Protein AF-A0A3D9CXH7-F1 (afdb_monomer_lite)

Radius of gyration: 22.37 Å; chains: 1; bounding box: 40×52×64 Å

Secondary structure (DSSP, 8-state):
-----EEE--BTTBTT--TTEEEEEE-SSS-EEEEEEEEE-TT-SSEEEEEEEEEEEETTEEEEEEESS--TTSS---TTS--B-EE-TTS-EEEBGGGTEEEEEE-TTS-EEEEEEESSS-EEEEEEEE-TTS-EEEEEEEEEEE-SS-EEEEEEEEEEETTEEEEEEEEEEE-------------SS--S------------------S-TTEEEEEETTEEEETTTTEEEEEEE-TTS-EEEEEEE-TTS-EEEEEE---

Organism: NCBI:txid395936

Foldseek 3Di:
DDDDQKDFDQDPVHRPQSAFIWGFDDDPPDETQWIWTWHDPDPDSHTATQFTWGFDDDPRATQFIDGPSPHCVHQPFLVVDDRGWDADPVGQTQAGVRQQFHGFDADPVRHGAKTWGDNNNWTKMWGWDADPVRHTAKIKIWTWDDDPFKIKIKIWMWGADQQWIFIDIDIDMDGDDDDPDDDDDPDPPDDDDDDDDDDDDDDDDPPPPVDPPGTAWGADPAGIAGSVQRWDWGFDADPVRDGAWIWTAHPVRDIDTPDGDPD

pLDDT: mean 81.73, std 19.29, range [25.73, 98.56]

Structure (mmCIF, N/CA/C/O backbone):
data_AF-A0A3D9CXH7-F1
#
_entry.id   AF-A0A3D9CXH7-F1
#
loop_
_atom_site.group_PDB
_atom_site.id
_atom_site.type_symbol
_atom_site.label_atom_id
_atom_site.label_alt_id
_atom_site.label_comp_id
_atom_site.label_asym_id
_atom_site.label_entity_id
_atom_site.label_seq_id
_atom_site.pdbx_PDB_ins_code
_atom_site.Cartn_x
_atom_site.Cartn_y
_atom_site.Cartn_z
_atom_site.occupancy
_atom_site.B_iso_or_equiv
_atom_site.auth_seq_id
_atom_site.auth_comp_id
_atom_site.auth_asym_id
_atom_site.auth_atom_id
_atom_site.pdbx_PDB_model_num
ATOM 1 N N . LEU A 1 1 ? -6.447 -3.646 -26.826 1.00 61.28 1 LEU A N 1
ATOM 2 C CA . LEU A 1 1 ? -6.895 -3.574 -25.419 1.00 61.28 1 LEU A CA 1
ATOM 3 C C . LEU A 1 1 ? -6.578 -2.179 -24.906 1.00 61.28 1 LEU A C 1
ATOM 5 O O . LEU A 1 1 ? -5.472 -1.722 -25.161 1.00 61.28 1 LEU A O 1
ATOM 9 N N . ASN A 1 2 ? -7.514 -1.513 -24.232 1.00 77.88 2 ASN A N 1
ATOM 10 C CA . ASN A 1 2 ? -7.272 -0.188 -23.655 1.00 77.88 2 ASN A CA 1
ATOM 11 C C . ASN A 1 2 ? -6.454 -0.357 -22.369 1.00 77.88 2 ASN A C 1
ATOM 13 O O . ASN A 1 2 ? -7.019 -0.686 -21.331 1.00 77.88 2 ASN A O 1
ATOM 17 N N . ARG A 1 3 ? -5.129 -0.210 -22.455 1.00 83.00 3 ARG A N 1
ATOM 18 C CA . ARG A 1 3 ? -4.222 -0.216 -21.299 1.00 83.00 3 ARG A CA 1
ATOM 19 C C . ARG A 1 3 ? -3.296 0.988 -21.384 1.00 83.00 3 ARG A C 1
ATOM 21 O O . ARG A 1 3 ? -2.848 1.332 -22.477 1.00 83.00 3 ARG A O 1
ATOM 28 N N . LEU A 1 4 ? -3.020 1.610 -20.241 1.00 86.50 4 LEU A N 1
ATOM 29 C CA . LEU A 1 4 ? -2.039 2.684 -20.143 1.00 86.50 4 LEU A CA 1
ATOM 30 C C . LEU A 1 4 ? -0.643 2.089 -20.332 1.00 86.50 4 LEU A C 1
ATOM 32 O O . LEU A 1 4 ? -0.218 1.270 -19.524 1.00 86.50 4 LEU A O 1
ATOM 36 N N . THR A 1 5 ? 0.054 2.473 -21.398 1.00 91.31 5 THR A N 1
ATOM 37 C CA . THR A 1 5 ? 1.432 2.022 -21.660 1.00 91.31 5 THR A CA 1
ATOM 38 C C . THR A 1 5 ? 2.471 3.032 -21.201 1.00 91.31 5 THR A C 1
ATOM 40 O O . THR A 1 5 ? 3.612 2.656 -20.967 1.00 91.31 5 THR A O 1
ATOM 43 N N . ALA A 1 6 ? 2.101 4.309 -21.097 1.00 93.62 6 ALA A N 1
ATOM 44 C CA . ALA A 1 6 ? 2.971 5.346 -20.569 1.00 93.62 6 ALA A CA 1
ATOM 45 C C . ALA A 1 6 ? 2.190 6.602 -20.167 1.00 93.62 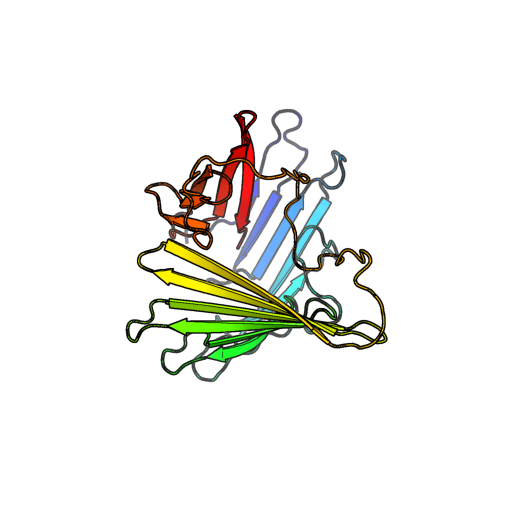6 ALA A C 1
ATOM 47 O O . ALA A 1 6 ? 1.182 6.940 -20.795 1.00 93.62 6 ALA A O 1
ATOM 48 N N . GLY A 1 7 ? 2.714 7.313 -19.173 1.00 91.12 7 GLY A N 1
ATOM 49 C CA . GLY A 1 7 ? 2.353 8.674 -18.802 1.00 91.12 7 GLY A CA 1
ATOM 50 C C . GLY A 1 7 ? 3.595 9.561 -18.866 1.00 91.12 7 GLY A C 1
ATOM 51 O O . GLY A 1 7 ? 4.633 9.231 -18.298 1.00 91.12 7 GLY A O 1
ATOM 52 N N . TYR A 1 8 ? 3.509 10.688 -19.573 1.00 91.12 8 TYR A N 1
ATOM 53 C CA . TYR A 1 8 ? 4.614 11.641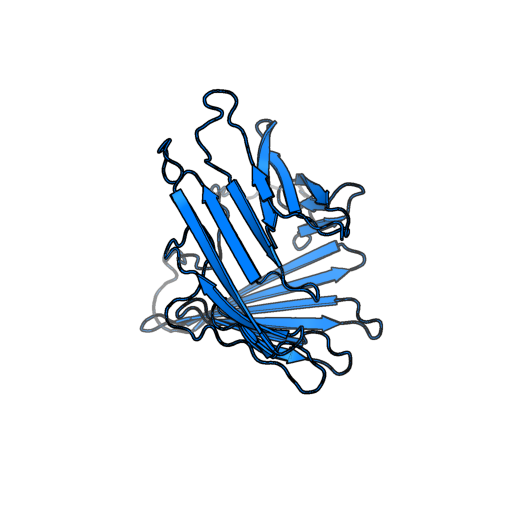 -19.672 1.00 91.12 8 TYR A CA 1
ATOM 54 C C . TYR A 1 8 ? 4.168 12.996 -19.150 1.00 91.12 8 TYR A C 1
ATOM 56 O O . TYR A 1 8 ? 3.354 13.675 -19.781 1.00 91.12 8 TYR A O 1
ATOM 64 N N . TYR A 1 9 ? 4.729 13.415 -18.022 1.00 88.75 9 TYR A N 1
ATOM 65 C CA . TYR A 1 9 ? 4.605 14.796 -17.590 1.00 88.75 9 TYR A CA 1
ATOM 66 C C . TYR A 1 9 ? 5.560 15.690 -18.389 1.00 88.75 9 TYR A C 1
ATOM 68 O O . TYR A 1 9 ? 6.768 15.451 -18.434 1.00 88.75 9 TYR A O 1
ATOM 76 N N . GLN A 1 10 ? 5.019 16.742 -19.004 1.00 88.38 10 GLN A N 1
ATOM 77 C CA . GLN A 1 10 ? 5.807 17.781 -19.660 1.00 88.38 10 GLN A CA 1
ATOM 78 C C . GLN A 1 10 ? 5.870 19.008 -18.758 1.00 88.38 10 GLN A C 1
ATOM 80 O O . GLN A 1 10 ? 4.886 19.732 -18.613 1.00 88.38 10 GLN A O 1
ATOM 85 N N . ASN A 1 11 ? 7.039 19.252 -18.168 1.00 85.31 11 ASN A N 1
ATOM 86 C CA . ASN A 1 11 ? 7.269 20.453 -17.380 1.00 85.31 11 ASN A CA 1
ATOM 87 C C . ASN A 1 11 ? 7.134 21.697 -18.289 1.00 85.31 11 ASN A C 1
ATOM 89 O O . ASN A 1 11 ? 7.860 21.792 -19.282 1.00 85.31 11 ASN A O 1
ATOM 93 N N . PRO A 1 12 ? 6.259 22.671 -17.970 1.00 89.19 12 PRO A N 1
ATOM 94 C CA . PRO A 1 12 ? 6.047 23.854 -18.810 1.00 89.19 12 PRO A CA 1
ATOM 95 C C . PRO A 1 12 ? 7.304 24.703 -19.042 1.00 89.19 12 PRO A C 1
ATOM 97 O O . PRO A 1 12 ? 7.421 25.360 -20.074 1.00 89.19 12 PRO A O 1
ATOM 100 N N . ASN A 1 13 ? 8.251 24.682 -18.100 1.00 89.12 13 ASN A N 1
ATOM 101 C CA . ASN A 1 13 ? 9.503 25.434 -18.188 1.00 89.12 13 ASN A CA 1
ATOM 102 C C . ASN A 1 13 ? 10.598 24.663 -18.940 1.00 89.12 13 ASN A C 1
ATOM 104 O O . ASN A 1 13 ? 11.502 25.272 -19.508 1.00 89.12 13 ASN A O 1
ATOM 108 N N . ASN A 1 14 ? 10.531 23.328 -18.943 1.00 88.19 14 ASN A N 1
ATOM 109 C CA . ASN A 1 14 ? 11.436 22.464 -19.698 1.00 88.19 14 ASN A CA 1
ATOM 110 C C . ASN A 1 14 ? 10.729 21.159 -20.115 1.00 88.19 14 ASN A C 1
ATOM 112 O O . ASN A 1 14 ? 10.852 20.146 -19.424 1.00 88.19 14 ASN A O 1
ATOM 116 N N . PRO A 1 15 ? 10.047 21.134 -21.273 1.00 88.38 15 PRO A N 1
ATOM 117 C CA . PRO A 1 15 ? 9.288 19.963 -21.720 1.00 88.38 15 PRO A CA 1
ATOM 118 C C . PRO A 1 15 ? 10.124 18.690 -21.924 1.00 88.38 15 PRO A C 1
ATOM 120 O O . PRO A 1 15 ? 9.568 17.600 -22.039 1.00 88.38 15 PRO A O 1
ATOM 123 N N . TYR A 1 16 ? 11.454 18.813 -21.972 1.00 87.62 16 TYR A N 1
ATOM 124 C CA . TYR A 1 16 ? 12.389 17.705 -22.162 1.00 87.62 16 TYR A CA 1
ATOM 125 C C . TYR A 1 16 ? 12.989 17.173 -20.856 1.00 87.62 16 TYR A C 1
ATOM 127 O O . TYR A 1 16 ? 13.852 16.298 -20.920 1.00 87.62 16 TYR A O 1
ATOM 135 N N . SER A 1 17 ? 12.566 17.672 -19.686 1.00 88.81 17 SER A N 1
ATOM 136 C CA . SER A 1 17 ? 13.139 17.254 -18.399 1.00 88.81 17 SER A CA 1
ATOM 137 C C . SER A 1 17 ? 12.907 15.776 -18.098 1.00 88.81 17 SER A C 1
ATOM 139 O O . SER A 1 17 ? 13.747 15.163 -17.450 1.00 88.81 17 SER A O 1
ATOM 141 N N . LYS A 1 18 ? 11.806 15.198 -18.608 1.00 89.44 18 LYS A N 1
ATOM 142 C CA . LYS A 1 18 ? 11.390 13.800 -18.385 1.00 89.44 18 LYS A CA 1
ATOM 143 C C . LYS A 1 18 ? 11.269 13.440 -16.905 1.00 89.44 18 LYS A C 1
ATOM 145 O O . LYS A 1 18 ? 11.355 12.268 -16.574 1.00 89.44 18 LYS A O 1
ATOM 150 N N . GLU A 1 19 ? 11.080 14.430 -16.036 1.00 88.31 19 GLU A N 1
ATOM 151 C CA . GLU A 1 19 ? 11.115 14.262 -14.583 1.00 88.31 19 GLU A CA 1
ATOM 152 C C . GLU A 1 19 ? 10.121 13.222 -14.091 1.00 88.31 19 GLU A C 1
ATOM 154 O O . GLU A 1 19 ? 10.567 12.287 -13.450 1.00 88.31 19 GLU A O 1
ATOM 159 N N . ASN A 1 20 ? 8.850 13.285 -14.494 1.00 89.62 20 ASN A N 1
ATOM 160 C CA . ASN A 1 20 ? 7.828 12.311 -14.097 1.00 89.62 20 ASN A CA 1
ATOM 161 C C . ASN A 1 20 ? 7.379 11.498 -15.318 1.00 89.62 20 ASN A C 1
ATOM 163 O O . ASN A 1 20 ? 6.314 11.730 -15.897 1.00 89.62 20 ASN A O 1
ATOM 167 N N . THR A 1 21 ? 8.259 10.606 -15.768 1.00 92.12 21 THR A N 1
ATOM 168 C CA . THR A 1 21 ? 7.957 9.609 -16.795 1.00 92.12 21 THR A CA 1
ATOM 169 C C . THR A 1 21 ? 7.486 8.337 -16.117 1.00 92.12 21 THR A C 1
ATOM 171 O O . THR A 1 21 ? 8.157 7.845 -15.217 1.00 92.12 21 THR A O 1
ATOM 174 N N . GLU A 1 22 ? 6.392 7.773 -16.606 1.00 94.44 22 GLU A N 1
ATOM 175 C CA . GLU A 1 22 ? 5.900 6.453 -16.241 1.00 94.44 22 GLU A CA 1
ATOM 176 C C . GLU A 1 22 ? 5.747 5.616 -17.513 1.00 94.44 22 GLU A C 1
ATOM 178 O O . GLU A 1 22 ? 5.196 6.082 -18.512 1.00 94.44 22 GLU A O 1
ATOM 183 N N . SER A 1 23 ? 6.245 4.385 -17.504 1.00 95.38 23 SER A N 1
ATOM 184 C CA . SER A 1 23 ? 6.131 3.458 -18.629 1.00 95.38 23 SER A CA 1
ATOM 185 C C . SER A 1 23 ? 5.831 2.059 -18.119 1.00 95.38 23 SER A C 1
ATOM 187 O O . SER A 1 23 ? 6.504 1.573 -17.214 1.00 95.38 23 SER A O 1
ATOM 189 N N . LEU A 1 24 ? 4.846 1.406 -18.732 1.00 95.50 24 LEU A N 1
ATOM 190 C CA . LEU A 1 24 ? 4.353 0.094 -18.337 1.00 95.50 24 LEU A CA 1
ATOM 191 C C . LEU A 1 24 ? 4.398 -0.877 -19.512 1.00 95.50 24 LEU A C 1
ATOM 193 O O . LEU A 1 24 ? 3.995 -0.551 -20.633 1.00 95.50 24 LEU A O 1
ATOM 197 N N . ALA A 1 25 ? 4.821 -2.104 -19.232 1.00 95.62 25 ALA A N 1
ATOM 198 C CA . ALA A 1 25 ? 4.703 -3.226 -20.152 1.00 95.62 25 ALA A CA 1
ATOM 199 C C . ALA A 1 25 ? 3.742 -4.268 -19.587 1.00 95.62 25 ALA A C 1
ATOM 201 O O . ALA A 1 25 ? 3.604 -4.397 -18.372 1.00 95.62 25 ALA A O 1
ATOM 202 N N . TYR A 1 26 ? 3.096 -5.023 -20.474 1.00 95.69 26 TYR A N 1
ATOM 203 C CA . TYR A 1 26 ? 2.155 -6.061 -20.081 1.00 95.69 26 TYR A CA 1
ATOM 204 C C . TYR A 1 26 ? 2.375 -7.348 -20.863 1.00 95.69 26 TYR A C 1
ATOM 206 O O . TYR A 1 26 ? 2.762 -7.317 -22.033 1.00 95.69 26 TYR A O 1
ATOM 214 N N . ASP A 1 27 ? 2.015 -8.468 -20.248 1.00 94.12 27 ASP A N 1
ATOM 215 C CA . ASP A 1 27 ? 1.849 -9.731 -20.953 1.00 94.12 27 ASP A CA 1
ATOM 216 C C . ASP A 1 27 ? 0.514 -9.791 -21.732 1.00 94.12 27 ASP A C 1
ATOM 218 O O . ASP A 1 27 ? -0.355 -8.907 -21.654 1.00 94.12 27 ASP A O 1
ATOM 222 N N . LEU A 1 28 ? 0.339 -10.880 -22.490 1.00 93.12 28 LEU A N 1
ATOM 223 C CA . LEU A 1 28 ? -0.870 -11.137 -23.280 1.00 93.12 28 LEU A CA 1
ATOM 224 C C . LEU A 1 28 ? -2.136 -11.298 -22.421 1.00 93.12 28 LEU A C 1
ATOM 226 O O . LEU A 1 28 ? -3.235 -11.055 -22.918 1.00 93.12 28 LEU A O 1
ATOM 230 N N . ASN A 1 29 ? -1.999 -11.680 -21.149 1.00 92.25 29 ASN A N 1
ATOM 231 C CA . ASN A 1 29 ? -3.127 -11.954 -20.262 1.00 92.25 29 ASN A CA 1
ATOM 232 C C . ASN A 1 29 ? -3.668 -10.695 -19.590 1.00 92.25 29 ASN A C 1
ATOM 234 O O . ASN A 1 29 ? -4.858 -10.624 -19.302 1.00 92.25 29 ASN A O 1
ATOM 238 N N . GLY A 1 30 ? -2.848 -9.679 -19.334 1.00 92.31 30 GLY A N 1
ATOM 239 C CA . GLY A 1 30 ? -3.281 -8.708 -18.321 1.00 92.31 30 GLY A CA 1
ATOM 240 C C . GLY A 1 30 ? -2.184 -8.026 -17.569 1.00 92.31 30 GLY A C 1
ATOM 241 O O . GLY A 1 30 ? -2.325 -6.864 -17.204 1.00 92.31 30 GLY A O 1
ATOM 242 N N . ASN A 1 31 ? -1.141 -8.785 -17.294 1.00 94.69 31 ASN A N 1
ATOM 243 C CA . ASN A 1 31 ? -0.337 -8.567 -16.117 1.00 94.69 31 ASN A CA 1
ATOM 244 C C . ASN A 1 31 ? 0.765 -7.572 -16.447 1.00 94.69 31 ASN A C 1
ATOM 246 O O . ASN A 1 31 ? 1.383 -7.684 -17.505 1.00 94.69 31 ASN A O 1
ATOM 250 N N . ILE A 1 32 ? 0.985 -6.598 -15.565 1.00 95.44 32 ILE A N 1
ATOM 251 C CA . ILE A 1 32 ? 2.080 -5.633 -15.700 1.00 95.44 32 ILE A CA 1
ATOM 252 C C . ILE A 1 32 ? 3.381 -6.406 -15.554 1.00 95.44 32 ILE A C 1
ATOM 254 O O . ILE A 1 32 ? 3.606 -6.980 -14.506 1.00 95.44 32 ILE A O 1
ATOM 258 N N . THR A 1 33 ? 4.240 -6.436 -16.564 1.00 96.25 33 THR A N 1
ATOM 259 C CA . THR A 1 33 ? 5.530 -7.141 -16.493 1.00 96.25 33 THR A CA 1
ATOM 260 C C . THR A 1 33 ? 6.664 -6.223 -16.059 1.00 96.25 33 THR A C 1
ATOM 262 O O . THR A 1 33 ? 7.634 -6.686 -15.467 1.00 96.25 33 THR A O 1
ATOM 265 N N . ASN A 1 34 ? 6.547 -4.927 -16.356 1.00 96.56 34 ASN A N 1
ATOM 266 C CA . ASN A 1 34 ? 7.538 -3.920 -16.006 1.00 96.56 34 ASN A CA 1
ATOM 267 C C . ASN A 1 34 ? 6.866 -2.572 -15.734 1.00 96.56 34 ASN A C 1
ATOM 269 O O . ASN A 1 34 ? 5.928 -2.204 -16.446 1.00 96.56 34 ASN A O 1
ATOM 273 N N . LEU A 1 35 ? 7.379 -1.854 -14.734 1.00 96.31 35 LEU A N 1
ATOM 274 C CA . LEU A 1 35 ? 7.050 -0.460 -14.453 1.00 96.31 35 LEU A CA 1
ATOM 275 C C . LEU A 1 35 ? 8.352 0.329 -14.325 1.00 96.31 35 LEU A C 1
ATOM 277 O O . LEU A 1 35 ? 9.173 0.051 -13.454 1.00 96.31 35 LEU A O 1
ATOM 281 N N . TYR A 1 36 ? 8.522 1.324 -15.183 1.00 96.50 36 TYR A N 1
ATOM 282 C CA . TYR A 1 36 ? 9.646 2.248 -15.141 1.00 96.50 36 TYR A CA 1
ATOM 283 C C . TYR A 1 36 ? 9.139 3.629 -14.748 1.00 96.50 36 TYR A C 1
ATOM 285 O O . TYR A 1 36 ? 8.270 4.177 -15.434 1.00 96.50 36 TYR A O 1
ATOM 293 N N . ARG A 1 37 ? 9.693 4.197 -13.673 1.00 95.50 37 ARG A N 1
ATOM 294 C CA . ARG A 1 37 ? 9.367 5.553 -13.226 1.00 95.50 37 ARG A CA 1
ATOM 295 C C . ARG A 1 37 ? 10.610 6.393 -13.029 1.00 95.50 37 ARG A C 1
ATOM 297 O O . ARG A 1 37 ? 11.641 5.936 -12.528 1.00 95.50 37 ARG A O 1
ATOM 304 N N . THR A 1 38 ? 10.485 7.660 -13.385 1.00 94.06 38 THR A N 1
ATOM 305 C CA . THR A 1 38 ? 11.456 8.687 -13.029 1.00 94.06 38 THR A CA 1
ATOM 306 C C . THR A 1 38 ? 10.821 9.714 -12.109 1.00 94.06 38 THR A C 1
ATOM 308 O O . THR A 1 38 ? 9.608 9.913 -12.131 1.00 94.06 38 THR A O 1
ATOM 311 N N . SER A 1 39 ? 11.658 10.380 -11.325 1.00 91.75 39 SER A N 1
ATOM 312 C CA . SER A 1 39 ? 11.290 11.583 -10.588 1.00 91.75 39 SER A CA 1
ATOM 313 C C . SER A 1 39 ? 12.489 12.523 -10.483 1.00 91.75 39 SER A C 1
ATOM 315 O O . SER A 1 39 ? 13.623 12.181 -10.837 1.00 91.75 39 SER A O 1
ATOM 317 N N . VAL A 1 40 ? 12.244 13.728 -9.990 1.00 88.88 40 VAL A N 1
ATOM 318 C CA . VAL A 1 40 ? 13.282 14.658 -9.554 1.00 88.88 40 VAL A CA 1
ATOM 319 C C . VAL A 1 40 ? 13.454 14.518 -8.047 1.00 88.88 40 VAL A C 1
ATOM 321 O O . VAL A 1 40 ? 12.505 14.665 -7.284 1.00 88.88 40 VAL A O 1
ATOM 324 N N . ILE A 1 41 ? 14.686 14.264 -7.610 1.00 82.38 41 ILE A N 1
ATOM 325 C CA . ILE A 1 41 ? 15.011 14.017 -6.202 1.00 82.38 41 ILE A CA 1
ATOM 326 C C . ILE A 1 41 ? 15.881 15.163 -5.676 1.00 82.38 41 ILE A C 1
ATOM 328 O O . ILE A 1 41 ? 16.826 15.594 -6.339 1.00 82.38 41 ILE A O 1
ATOM 332 N N . GLY A 1 42 ? 15.574 15.654 -4.471 1.00 69.94 42 GLY A N 1
ATOM 333 C CA . GLY A 1 42 ? 16.471 16.524 -3.700 1.00 69.94 42 GLY A CA 1
ATOM 334 C C . GLY A 1 42 ? 16.794 17.883 -4.334 1.00 69.94 42 GLY A C 1
ATOM 335 O O . GLY A 1 42 ? 17.950 18.296 -4.323 1.00 69.94 42 GLY A O 1
ATOM 336 N N . GLY A 1 43 ? 15.807 18.578 -4.911 1.00 67.62 43 GLY A N 1
ATOM 337 C CA . GLY A 1 43 ? 15.992 19.930 -5.470 1.00 67.62 43 GLY A CA 1
ATOM 338 C C . GLY A 1 43 ? 16.860 20.003 -6.736 1.00 67.62 43 GLY A C 1
ATOM 339 O O . GLY A 1 43 ? 17.188 21.096 -7.194 1.00 67.62 43 GLY A O 1
ATOM 340 N N . ASN A 1 44 ? 17.239 18.857 -7.308 1.00 69.56 44 ASN A N 1
ATOM 341 C CA . ASN A 1 44 ? 17.885 18.774 -8.616 1.00 69.56 44 ASN A CA 1
ATOM 342 C C . ASN A 1 44 ? 16.865 19.099 -9.734 1.00 69.56 44 ASN A C 1
ATOM 344 O O . ASN A 1 44 ? 15.673 19.211 -9.493 1.00 69.56 44 ASN A O 1
ATOM 348 N N . THR A 1 45 ? 17.322 19.262 -10.971 1.00 76.56 45 THR A N 1
ATOM 349 C CA . THR A 1 45 ? 16.481 19.367 -12.181 1.00 76.56 45 THR A CA 1
ATOM 350 C C . THR A 1 45 ? 16.641 18.159 -13.111 1.00 76.56 45 THR A C 1
ATOM 352 O O . THR A 1 45 ? 16.003 18.083 -14.158 1.00 76.56 45 THR A O 1
ATOM 355 N N . THR A 1 46 ? 17.499 17.204 -12.740 1.00 86.69 46 THR A N 1
ATOM 356 C CA . THR A 1 46 ? 17.787 15.997 -13.518 1.00 86.69 46 THR A CA 1
ATOM 357 C C . THR A 1 46 ? 16.803 14.888 -13.163 1.00 86.69 46 THR A C 1
ATOM 359 O O . THR A 1 46 ? 16.721 14.480 -12.003 1.00 86.69 46 THR A O 1
ATOM 362 N N . ALA A 1 47 ? 16.099 14.361 -14.167 1.00 91.44 47 ALA A N 1
ATOM 363 C CA . ALA A 1 47 ? 15.280 13.168 -14.000 1.00 91.44 47 ALA A CA 1
ATOM 364 C C . ALA A 1 47 ? 16.147 11.978 -13.578 1.00 91.44 47 ALA A C 1
ATOM 366 O O . ALA A 1 47 ? 17.135 11.640 -14.231 1.00 91.44 47 ALA A O 1
ATOM 367 N N . THR A 1 48 ? 15.755 11.344 -12.484 1.00 93.75 48 THR A N 1
ATOM 368 C CA . THR A 1 48 ? 16.400 10.163 -11.918 1.00 93.75 48 THR A CA 1
ATOM 369 C C . THR A 1 48 ? 15.434 8.999 -12.004 1.00 93.75 48 THR A C 1
ATOM 371 O O . THR A 1 48 ? 14.246 9.172 -11.748 1.00 93.75 48 THR A O 1
ATOM 374 N N . VAL A 1 49 ? 15.930 7.813 -12.352 1.00 95.12 49 VAL A N 1
ATOM 375 C CA . VAL A 1 49 ? 15.128 6.588 -12.267 1.00 95.12 49 VAL A CA 1
ATOM 376 C C . VAL A 1 49 ? 14.880 6.293 -10.794 1.00 95.12 49 VAL A C 1
ATOM 378 O O . VAL A 1 49 ? 15.831 6.137 -10.026 1.00 95.12 49 VAL A O 1
ATOM 381 N N . ILE A 1 50 ? 13.611 6.287 -10.406 1.00 94.50 50 ILE A N 1
ATOM 382 C CA . ILE A 1 50 ? 13.184 5.907 -9.057 1.00 94.50 50 ILE A CA 1
ATOM 383 C C . ILE A 1 50 ? 12.645 4.484 -9.020 1.00 94.50 50 ILE A C 1
ATOM 385 O O . ILE A 1 50 ? 12.665 3.877 -7.963 1.00 94.50 50 ILE A O 1
ATOM 389 N N . ASP A 1 51 ? 12.211 3.953 -10.164 1.00 96.19 51 ASP A N 1
ATOM 390 C CA . ASP A 1 51 ? 11.725 2.587 -10.276 1.00 96.19 51 ASP A CA 1
ATOM 391 C C . ASP A 1 51 ? 12.121 1.971 -11.607 1.00 96.19 51 ASP A C 1
ATOM 393 O O . ASP A 1 51 ? 11.957 2.575 -12.672 1.00 96.19 51 ASP A O 1
ATOM 397 N N . ASN A 1 52 ? 12.568 0.726 -11.539 1.00 96.38 52 ASN A N 1
ATOM 398 C CA . ASN A 1 52 ? 12.658 -0.188 -12.661 1.00 96.38 52 ASN A CA 1
ATOM 399 C C . ASN A 1 52 ? 12.167 -1.557 -12.179 1.00 96.38 52 ASN A C 1
ATOM 401 O O . ASN A 1 52 ? 12.952 -2.473 -11.925 1.00 96.38 52 ASN A O 1
ATOM 405 N N . LEU A 1 53 ? 10.852 -1.654 -11.991 1.00 95.94 53 LEU A N 1
ATOM 406 C CA . LEU A 1 53 ? 10.216 -2.807 -11.372 1.00 95.94 53 LEU A CA 1
ATOM 407 C C . LEU A 1 53 ? 10.068 -3.949 -12.365 1.00 95.94 53 LEU A C 1
ATOM 409 O O . LEU A 1 53 ? 9.545 -3.764 -13.466 1.00 95.94 53 LEU A O 1
ATOM 413 N N . GLN A 1 54 ? 10.462 -5.143 -11.944 1.00 96.62 54 GLN A N 1
ATOM 414 C CA . GLN A 1 54 ? 10.287 -6.393 -12.668 1.00 96.62 54 GLN A CA 1
ATOM 415 C C . GLN A 1 54 ? 9.269 -7.265 -11.939 1.00 96.62 54 GLN A C 1
ATOM 417 O O . GLN A 1 54 ? 9.464 -7.655 -10.785 1.00 96.62 54 GLN A O 1
ATOM 422 N N . TYR A 1 55 ? 8.184 -7.600 -12.633 1.00 96.88 55 TYR A N 1
ATOM 423 C CA . TYR A 1 55 ? 7.105 -8.415 -12.090 1.00 96.88 55 TYR A CA 1
ATOM 424 C C . TYR A 1 55 ? 7.207 -9.837 -12.638 1.00 96.88 55 TYR A C 1
ATOM 426 O O . TYR A 1 55 ? 7.185 -10.065 -13.848 1.00 96.88 55 TYR A O 1
ATOM 434 N N . THR A 1 56 ? 7.283 -10.819 -11.742 1.00 97.56 56 THR A N 1
ATOM 435 C CA . THR A 1 56 ? 7.307 -12.241 -12.108 1.00 97.56 56 THR A CA 1
ATOM 436 C C . THR A 1 56 ? 5.996 -12.902 -11.716 1.00 97.56 56 THR A C 1
ATOM 438 O O . THR A 1 56 ? 5.611 -12.849 -10.548 1.00 97.56 56 THR A O 1
ATOM 441 N N . TYR A 1 57 ? 5.344 -13.578 -12.664 1.00 97.19 57 TYR A N 1
ATOM 442 C CA . TYR A 1 57 ? 4.056 -14.233 -12.441 1.00 97.19 57 TYR A CA 1
ATOM 443 C C . TYR A 1 57 ? 4.112 -15.749 -12.602 1.00 97.19 57 TYR A C 1
ATOM 445 O O . TYR A 1 57 ? 4.842 -16.287 -13.434 1.00 97.19 57 TYR A O 1
ATOM 453 N N . GLN A 1 58 ? 3.222 -16.423 -11.876 1.00 96.38 58 GLN A N 1
ATOM 454 C CA . GLN A 1 58 ? 2.749 -17.764 -12.194 1.00 96.38 58 GLN A CA 1
ATOM 455 C C . GLN A 1 58 ? 1.261 -17.681 -12.567 1.00 96.38 58 GLN A C 1
ATOM 457 O O . GLN A 1 58 ? 0.399 -17.461 -11.714 1.00 96.38 58 GLN A O 1
ATOM 462 N N . GLY A 1 59 ? 0.942 -17.830 -13.856 1.00 95.25 59 GLY A N 1
ATOM 463 C CA . GLY A 1 59 ? -0.397 -17.500 -14.354 1.00 95.25 59 GLY A CA 1
ATOM 464 C C . GLY A 1 59 ? -0.685 -16.010 -14.147 1.00 95.25 59 GLY A C 1
ATOM 465 O O . GLY A 1 59 ? 0.087 -15.182 -14.611 1.00 95.25 59 GLY A O 1
ATOM 466 N N . ASN A 1 60 ? -1.751 -15.677 -13.411 1.00 95.50 60 ASN A N 1
ATOM 467 C CA . ASN A 1 60 ? -2.089 -14.294 -13.031 1.00 95.50 60 ASN A CA 1
ATOM 468 C C . ASN A 1 60 ? -1.726 -13.963 -11.569 1.00 95.50 60 ASN A C 1
ATOM 470 O O . ASN A 1 60 ? -2.221 -12.986 -11.014 1.00 95.50 60 ASN A O 1
ATOM 474 N N . ARG A 1 61 ? -0.903 -14.791 -10.909 1.00 96.25 61 ARG A N 1
ATOM 475 C CA . ARG A 1 61 ? -0.445 -14.556 -9.530 1.00 96.25 61 ARG A CA 1
ATOM 476 C C . ARG A 1 61 ? 0.951 -13.956 -9.549 1.00 96.25 61 ARG A C 1
ATOM 478 O O . ARG A 1 61 ? 1.865 -14.583 -10.081 1.00 96.25 61 ARG A O 1
ATOM 485 N N . LEU A 1 62 ? 1.111 -12.766 -8.975 1.00 97.06 62 LEU A N 1
ATOM 486 C CA . LEU A 1 62 ? 2.414 -12.121 -8.821 1.00 97.06 62 LEU A CA 1
ATOM 487 C C . LEU A 1 62 ? 3.220 -12.882 -7.766 1.00 97.06 62 LEU A C 1
ATOM 489 O O . LEU A 1 62 ? 2.822 -12.906 -6.607 1.00 97.06 62 LEU A O 1
ATOM 493 N N . THR A 1 63 ? 4.326 -13.508 -8.150 1.00 97.75 63 THR A N 1
ATOM 494 C CA . THR A 1 63 ? 5.164 -14.321 -7.253 1.00 97.75 63 THR A CA 1
ATOM 495 C C . THR A 1 63 ? 6.444 -13.617 -6.828 1.00 97.75 63 THR A C 1
ATOM 497 O O . THR A 1 63 ? 7.090 -14.057 -5.880 1.00 97.75 63 THR A O 1
ATOM 500 N N . ARG A 1 64 ? 6.849 -12.557 -7.536 1.00 96.62 64 ARG A N 1
ATOM 501 C CA . ARG A 1 64 ? 8.031 -11.762 -7.194 1.00 96.62 64 ARG A CA 1
ATOM 502 C C . ARG A 1 64 ? 7.931 -10.359 -7.775 1.00 96.62 64 ARG A C 1
ATOM 504 O O . ARG A 1 64 ? 7.460 -10.212 -8.904 1.00 96.62 64 ARG A O 1
ATOM 511 N N . LEU A 1 65 ? 8.391 -9.372 -7.016 1.00 94.81 65 LEU A N 1
ATOM 512 C CA . LEU A 1 65 ? 8.518 -7.983 -7.443 1.00 94.81 65 LEU A CA 1
ATOM 513 C C . LEU A 1 65 ? 9.894 -7.473 -7.022 1.00 94.81 65 LEU A C 1
ATOM 515 O O . LEU A 1 65 ? 10.165 -7.360 -5.826 1.00 94.81 65 LEU A O 1
ATOM 519 N N . ASP A 1 66 ? 10.744 -7.198 -8.003 1.00 92.69 66 ASP A N 1
ATOM 520 C CA . ASP A 1 66 ? 12.105 -6.710 -7.790 1.00 92.69 66 ASP A CA 1
ATOM 521 C C . ASP A 1 66 ? 12.230 -5.297 -8.365 1.00 92.69 66 ASP A C 1
ATOM 523 O O . ASP A 1 66 ? 11.705 -5.038 -9.445 1.00 92.69 66 ASP A O 1
ATOM 527 N N . ASP A 1 67 ? 12.933 -4.399 -7.675 1.00 93.69 67 ASP A N 1
ATOM 528 C CA . ASP A 1 67 ? 13.307 -3.094 -8.225 1.00 93.69 67 ASP A CA 1
ATOM 529 C C . ASP A 1 67 ? 14.788 -3.087 -8.609 1.00 93.69 67 ASP A C 1
ATOM 531 O O . ASP A 1 67 ? 15.671 -3.215 -7.761 1.00 93.69 67 ASP A O 1
ATOM 535 N N . GLU A 1 68 ? 15.064 -2.920 -9.899 1.00 93.75 68 GLU A N 1
ATOM 536 C CA . GLU A 1 68 ? 16.426 -2.840 -10.426 1.00 93.75 68 GLU A CA 1
ATOM 537 C C . GLU A 1 68 ? 17.007 -1.420 -10.363 1.00 93.75 68 GLU A C 1
ATOM 539 O O . GLU A 1 68 ? 18.180 -1.227 -10.687 1.00 93.75 68 GLU A O 1
ATOM 544 N N . SER A 1 69 ? 16.218 -0.414 -9.966 1.00 92.56 69 SER A N 1
ATOM 545 C CA . SER A 1 69 ? 16.709 0.961 -9.836 1.00 92.56 69 SER A CA 1
ATOM 546 C C . SER A 1 69 ? 17.632 1.139 -8.627 1.00 92.56 69 SER A C 1
ATOM 548 O O . SER A 1 69 ? 18.549 1.962 -8.660 1.00 92.56 69 SER A O 1
ATOM 550 N N . GLY A 1 70 ? 17.390 0.369 -7.558 1.00 85.69 70 GLY A N 1
ATOM 551 C CA . GLY A 1 70 ? 18.075 0.513 -6.273 1.00 85.69 70 GLY A CA 1
ATOM 552 C C . GLY A 1 70 ? 17.800 1.851 -5.580 1.00 85.69 70 GLY A C 1
ATOM 553 O O . GLY A 1 70 ? 18.571 2.252 -4.705 1.00 85.69 70 GLY A O 1
ATOM 554 N N . ASN A 1 71 ? 16.744 2.564 -5.980 1.00 88.56 71 ASN A N 1
ATOM 555 C CA . ASN A 1 71 ? 16.429 3.894 -5.492 1.00 88.56 71 ASN A CA 1
ATOM 556 C C . ASN A 1 71 ? 15.260 3.851 -4.494 1.00 88.56 71 ASN A C 1
ATOM 558 O O . ASN A 1 71 ? 14.115 3.651 -4.888 1.00 88.56 71 ASN A O 1
ATOM 562 N N . PRO A 1 72 ? 15.498 4.134 -3.203 1.00 86.06 72 PRO A N 1
ATOM 563 C CA . PRO A 1 72 ? 14.451 4.056 -2.186 1.00 86.06 72 PRO A CA 1
ATOM 564 C C . PRO A 1 72 ? 13.389 5.161 -2.307 1.00 86.06 72 PRO A C 1
ATOM 566 O O . PRO A 1 72 ? 12.431 5.146 -1.548 1.00 86.06 72 PRO A O 1
ATOM 569 N N . SER A 1 73 ? 13.554 6.132 -3.216 1.00 87.12 73 SER A N 1
ATOM 570 C CA . SER A 1 73 ? 12.533 7.160 -3.477 1.00 87.12 73 SER A CA 1
ATOM 571 C C . SER A 1 73 ? 11.377 6.655 -4.352 1.00 87.12 73 SER A C 1
ATOM 573 O O . SER A 1 73 ? 10.404 7.386 -4.523 1.00 87.12 73 SER A O 1
ATOM 575 N N . GLY A 1 74 ? 11.499 5.461 -4.944 1.00 89.12 74 GLY A N 1
ATOM 576 C CA . GLY A 1 74 ? 10.419 4.775 -5.653 1.00 89.12 74 GLY A CA 1
ATOM 577 C C . GLY A 1 74 ? 9.849 3.634 -4.817 1.00 89.12 74 GLY A C 1
ATOM 578 O O . GLY A 1 74 ? 9.221 3.852 -3.781 1.00 89.12 74 GLY A O 1
ATOM 579 N N . TYR A 1 75 ? 10.032 2.401 -5.274 1.00 88.88 75 TYR A N 1
ATOM 580 C CA . TYR A 1 75 ? 9.531 1.209 -4.611 1.00 88.88 75 TYR A CA 1
ATOM 581 C C . TYR A 1 75 ? 10.305 0.928 -3.325 1.00 88.88 75 TYR A C 1
ATOM 583 O O . TYR A 1 75 ? 11.408 0.384 -3.305 1.00 88.88 75 TYR A O 1
ATOM 591 N N . GLU A 1 76 ? 9.668 1.271 -2.212 1.00 86.94 76 GLU A N 1
ATOM 592 C CA . GLU A 1 76 ? 10.193 1.032 -0.873 1.00 86.94 76 GLU A CA 1
ATOM 593 C C . GLU A 1 76 ? 10.114 -0.460 -0.518 1.00 86.94 76 GLU A C 1
ATOM 595 O O . GLU A 1 76 ? 9.092 -0.937 -0.005 1.00 86.94 76 GLU A O 1
ATOM 600 N N . ALA A 1 77 ? 11.183 -1.198 -0.821 1.00 85.94 77 ALA A N 1
ATOM 601 C CA . ALA A 1 77 ? 11.367 -2.576 -0.388 1.00 85.94 77 ALA A CA 1
ATOM 602 C C . ALA A 1 77 ? 12.249 -2.659 0.867 1.00 85.94 77 ALA A C 1
ATOM 604 O O . ALA A 1 77 ? 13.269 -1.973 0.970 1.00 85.94 77 ALA A O 1
ATOM 605 N N . VAL A 1 78 ? 11.926 -3.564 1.791 1.00 84.25 78 VAL A N 1
ATOM 606 C CA . VAL A 1 78 ? 12.825 -3.926 2.891 1.00 84.25 78 VAL A CA 1
ATOM 607 C C . VAL A 1 78 ? 13.903 -4.855 2.334 1.00 84.25 78 VAL A C 1
ATOM 609 O O . VAL A 1 78 ? 13.683 -6.049 2.142 1.00 84.25 78 VAL A O 1
ATOM 612 N N . SER A 1 79 ? 15.076 -4.295 2.043 1.00 83.81 79 SER A N 1
ATOM 613 C CA . SER A 1 79 ? 16.152 -4.973 1.304 1.00 83.81 79 SER A CA 1
ATOM 614 C C . SER A 1 79 ? 16.706 -6.239 1.974 1.00 83.81 79 SER A C 1
ATOM 616 O O . SER A 1 79 ? 17.299 -7.076 1.296 1.00 83.81 79 SER A O 1
ATOM 618 N N . SER A 1 80 ? 16.513 -6.407 3.286 1.00 86.81 80 SER A N 1
ATOM 619 C CA . SER A 1 80 ? 16.900 -7.612 4.030 1.00 86.81 80 SER A CA 1
ATOM 620 C C . SER A 1 80 ? 15.913 -8.775 3.885 1.00 86.81 80 SER A C 1
ATOM 622 O O . SER A 1 80 ? 16.203 -9.877 4.358 1.00 86.81 80 SER A O 1
ATOM 624 N N . PHE A 1 81 ? 14.755 -8.558 3.258 1.00 90.44 81 PHE A N 1
ATOM 625 C CA . PHE A 1 81 ? 13.693 -9.550 3.137 1.00 90.44 81 PHE A CA 1
ATOM 626 C C . PHE A 1 81 ? 13.566 -10.122 1.726 1.00 90.44 81 PHE A C 1
ATOM 628 O O . PHE A 1 81 ? 13.995 -9.547 0.729 1.00 90.44 81 PHE A O 1
ATOM 635 N N . SER A 1 82 ? 12.969 -11.312 1.656 1.00 91.88 82 SER A N 1
ATOM 636 C CA . SER A 1 82 ? 12.686 -11.993 0.394 1.00 91.88 82 SER A CA 1
ATOM 637 C C . SER A 1 82 ? 11.666 -11.215 -0.441 1.00 91.88 82 SER A C 1
ATOM 639 O O . SER A 1 82 ? 10.653 -10.748 0.079 1.00 91.88 82 SER A O 1
ATOM 641 N N . THR A 1 83 ? 11.867 -11.157 -1.757 1.00 92.62 83 THR A N 1
ATOM 642 C CA . THR A 1 83 ? 10.875 -10.616 -2.701 1.00 92.62 83 THR A CA 1
ATOM 643 C C . THR A 1 83 ? 9.824 -11.649 -3.120 1.00 92.62 83 THR A C 1
ATOM 645 O O . THR A 1 83 ? 8.916 -11.326 -3.884 1.00 92.62 83 THR A O 1
ATOM 648 N N . ALA A 1 84 ? 9.919 -12.892 -2.628 1.00 96.44 84 ALA A N 1
ATOM 649 C CA . ALA A 1 84 ? 8.974 -13.959 -2.947 1.00 96.44 84 ALA A CA 1
ATOM 650 C C . ALA A 1 84 ? 7.605 -13.731 -2.288 1.00 96.44 84 ALA A C 1
ATOM 652 O O . ALA A 1 84 ? 7.509 -13.541 -1.076 1.00 96.44 84 ALA A O 1
ATOM 653 N N . ILE A 1 85 ? 6.553 -13.826 -3.095 1.00 98.12 85 ILE A N 1
ATOM 654 C CA . ILE A 1 85 ? 5.153 -13.639 -2.713 1.00 98.12 85 ILE A CA 1
ATOM 655 C C . ILE A 1 85 ? 4.449 -14.989 -2.817 1.00 98.12 85 ILE A C 1
ATOM 657 O O . ILE A 1 85 ? 4.491 -15.648 -3.860 1.00 98.12 85 ILE A O 1
ATOM 661 N N . ASN A 1 86 ? 3.801 -15.398 -1.731 1.00 98.12 86 ASN A N 1
ATOM 662 C CA . ASN A 1 86 ? 3.144 -16.695 -1.619 1.00 98.12 86 ASN A CA 1
ATOM 663 C C . ASN A 1 86 ? 1.627 -16.553 -1.531 1.00 98.12 86 ASN A C 1
ATOM 665 O O . ASN A 1 86 ? 1.099 -15.490 -1.206 1.00 98.12 86 ASN A O 1
ATOM 669 N N . TYR A 1 87 ? 0.935 -17.654 -1.824 1.00 98.44 87 TYR A N 1
ATOM 670 C CA . TYR A 1 87 ? -0.520 -17.723 -1.819 1.00 98.44 87 TYR A CA 1
ATOM 671 C C . TYR A 1 87 ? -0.997 -19.014 -1.165 1.00 98.44 87 TYR A C 1
ATOM 673 O O . TYR A 1 87 ? -0.319 -20.042 -1.232 1.00 98.44 87 TYR A O 1
ATOM 681 N N . ASP A 1 88 ? -2.189 -18.974 -0.582 1.00 97.25 88 ASP A N 1
ATOM 682 C CA . ASP A 1 88 ? -2.888 -20.168 -0.122 1.00 97.25 88 ASP A CA 1
ATOM 683 C C . ASP A 1 88 ? -3.593 -20.909 -1.283 1.00 97.25 88 ASP A C 1
ATOM 685 O O . ASP A 1 88 ? -3.547 -20.513 -2.457 1.00 97.25 88 ASP A O 1
ATOM 689 N N . ALA A 1 89 ? -4.256 -22.022 -0.956 1.00 96.56 89 ALA A N 1
ATOM 690 C CA . ALA A 1 89 ? -4.997 -22.829 -1.927 1.00 96.56 89 ALA A CA 1
ATOM 691 C C . ALA A 1 89 ? -6.220 -22.101 -2.520 1.00 96.56 89 ALA A C 1
ATOM 693 O O . ALA A 1 89 ? -6.594 -22.376 -3.661 1.00 96.56 89 ALA A O 1
ATOM 694 N N . ASN A 1 90 ? -6.802 -21.151 -1.781 1.00 96.44 90 ASN A N 1
ATOM 695 C CA . ASN A 1 90 ? -7.917 -20.318 -2.237 1.00 96.44 90 ASN A CA 1
ATOM 696 C C . ASN A 1 90 ? -7.442 -19.168 -3.143 1.00 96.44 90 ASN A C 1
ATOM 698 O O . ASN A 1 90 ? -8.257 -18.522 -3.797 1.00 96.44 90 ASN A O 1
ATOM 702 N N . GLY A 1 91 ? -6.127 -18.951 -3.243 1.00 96.06 91 GLY A N 1
ATOM 703 C CA . GLY A 1 91 ? -5.518 -17.904 -4.055 1.00 96.06 91 GLY A CA 1
ATOM 704 C C . GLY A 1 91 ? -5.364 -16.571 -3.334 1.00 96.06 91 GLY A C 1
ATOM 705 O O . GLY A 1 91 ? -5.077 -15.578 -3.999 1.00 96.06 91 GLY A O 1
ATOM 706 N N . ASN A 1 92 ? -5.513 -16.536 -2.009 1.00 97.69 92 ASN A N 1
ATOM 707 C CA . ASN A 1 92 ? -5.227 -15.344 -1.222 1.00 97.69 92 ASN A CA 1
ATOM 708 C C . ASN A 1 92 ? -3.718 -15.215 -0.992 1.00 97.69 92 ASN A C 1
ATOM 710 O O . ASN A 1 92 ? -3.041 -16.220 -0.782 1.00 97.69 92 ASN A O 1
ATOM 714 N N . MET A 1 93 ? -3.187 -13.992 -1.022 1.00 97.94 93 MET A N 1
ATOM 715 C CA . MET A 1 93 ? -1.769 -13.726 -0.759 1.00 97.94 93 MET A CA 1
ATOM 716 C C . MET A 1 93 ? -1.450 -13.964 0.718 1.00 97.94 93 MET A C 1
ATOM 718 O O . MET A 1 93 ? -2.066 -13.359 1.579 1.00 97.94 93 MET A O 1
ATOM 722 N N . THR A 1 94 ? -0.470 -14.800 1.044 1.00 98.38 94 THR A N 1
ATOM 723 C CA . THR A 1 94 ? -0.119 -15.102 2.443 1.00 98.38 94 THR A CA 1
ATOM 724 C C . THR A 1 94 ? 1.053 -14.284 2.962 1.00 98.38 94 THR A C 1
ATOM 726 O O . THR A 1 94 ? 1.246 -14.223 4.171 1.00 98.38 94 THR A O 1
ATOM 729 N N . ASN A 1 95 ? 1.839 -13.655 2.086 1.00 97.81 95 ASN A N 1
ATOM 730 C CA . ASN A 1 95 ? 2.914 -12.739 2.458 1.00 97.81 95 ASN A CA 1
ATOM 731 C C . ASN A 1 95 ? 3.349 -11.856 1.282 1.00 97.81 95 ASN A C 1
ATOM 733 O O . ASN A 1 95 ? 3.103 -12.175 0.120 1.00 97.81 95 ASN A O 1
ATOM 737 N N . MET A 1 96 ? 4.042 -10.768 1.608 1.00 96.31 96 MET A N 1
ATOM 738 C CA . MET A 1 96 ? 4.811 -9.943 0.677 1.00 96.31 96 MET A CA 1
ATOM 739 C C . MET A 1 96 ? 5.988 -9.327 1.453 1.00 96.31 96 MET A C 1
ATOM 741 O O . MET A 1 96 ? 5.957 -8.138 1.786 1.00 96.31 96 MET A O 1
ATOM 745 N N . PRO A 1 97 ? 7.022 -10.122 1.793 1.00 95.38 97 PRO A N 1
ATOM 746 C CA . PRO A 1 97 ? 8.046 -9.703 2.751 1.00 95.38 97 PRO A CA 1
ATOM 747 C C . PRO A 1 97 ? 8.854 -8.498 2.268 1.00 95.38 97 PRO A C 1
ATOM 749 O O . PRO A 1 97 ? 9.244 -7.670 3.077 1.00 95.38 97 PRO A O 1
ATOM 752 N N . GLY A 1 98 ? 9.015 -8.318 0.953 1.00 91.81 98 GLY A N 1
ATOM 753 C CA . GLY A 1 98 ? 9.599 -7.100 0.388 1.00 91.81 98 GLY A CA 1
ATOM 754 C C . GLY A 1 98 ? 8.891 -5.810 0.831 1.00 91.81 98 GLY A C 1
ATOM 755 O O . GLY A 1 98 ? 9.541 -4.784 0.933 1.00 91.81 98 GLY A O 1
ATOM 756 N N . LYS A 1 99 ? 7.596 -5.846 1.172 1.00 90.56 99 LYS A N 1
ATOM 757 C CA . LYS A 1 99 ? 6.837 -4.709 1.739 1.00 90.56 99 LYS A CA 1
ATOM 758 C C . LYS A 1 99 ? 6.715 -4.761 3.265 1.00 90.56 99 LYS A C 1
ATOM 760 O O . LYS A 1 99 ? 5.848 -4.102 3.830 1.00 90.56 99 LYS A O 1
ATOM 765 N N . GLY A 1 100 ? 7.510 -5.606 3.914 1.00 93.62 100 GLY A N 1
ATOM 766 C CA . GLY A 1 100 ? 7.414 -5.875 5.341 1.00 93.62 100 GLY A CA 1
ATOM 767 C C . GLY A 1 100 ? 6.202 -6.716 5.737 1.00 93.62 100 GLY A C 1
ATOM 768 O O . GLY A 1 100 ? 5.957 -6.882 6.922 1.00 93.62 100 GLY A O 1
ATOM 769 N N . ILE A 1 101 ? 5.424 -7.264 4.793 1.00 96.06 101 ILE A N 1
ATOM 770 C CA . ILE A 1 101 ? 4.260 -8.106 5.103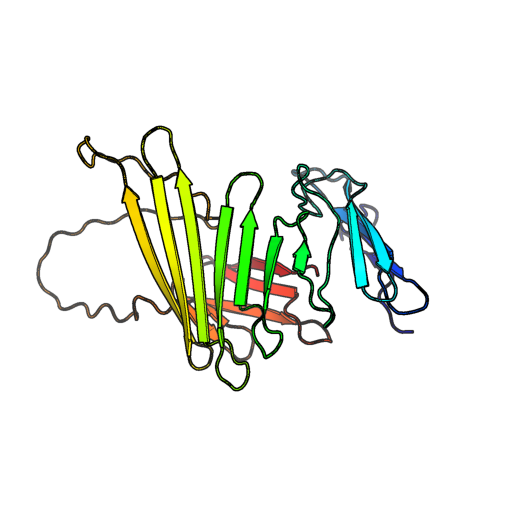 1.00 96.06 101 ILE A CA 1
ATOM 771 C C . ILE A 1 101 ? 4.733 -9.549 5.271 1.00 96.06 101 ILE A C 1
ATOM 773 O O . ILE A 1 101 ? 4.915 -10.280 4.293 1.00 96.06 101 ILE A O 1
ATOM 777 N N . MET A 1 102 ? 4.931 -9.963 6.517 1.00 96.75 102 MET A N 1
ATOM 778 C CA . MET A 1 102 ? 5.518 -11.261 6.850 1.00 96.75 102 MET A CA 1
ATOM 779 C C . MET A 1 102 ? 4.494 -12.391 6.783 1.00 96.75 102 MET A C 1
ATOM 781 O O . MET A 1 102 ? 4.817 -13.495 6.347 1.00 96.75 102 MET A O 1
ATOM 785 N N . GLU A 1 103 ? 3.255 -12.110 7.179 1.00 98.31 103 GLU A N 1
ATOM 786 C CA . GLU A 1 103 ? 2.161 -13.076 7.162 1.00 98.31 103 GLU A CA 1
ATOM 787 C C . GLU A 1 103 ? 0.816 -12.363 7.023 1.00 98.31 103 GLU A C 1
ATOM 789 O O . GLU A 1 103 ? 0.586 -11.333 7.656 1.00 98.31 103 GLU A O 1
ATOM 794 N N . ILE A 1 104 ? -0.087 -12.948 6.240 1.00 98.56 104 ILE A N 1
ATOM 795 C CA . ILE A 1 104 ? -1.502 -12.601 6.181 1.00 98.56 104 ILE A CA 1
ATOM 796 C C . ILE A 1 104 ? -2.307 -13.858 6.504 1.00 98.56 104 ILE A C 1
ATOM 798 O O . ILE A 1 104 ? -2.210 -14.880 5.824 1.00 98.56 104 ILE A O 1
ATOM 802 N N . GLN A 1 105 ? -3.138 -13.759 7.532 1.00 98.38 105 GLN A N 1
ATOM 803 C CA . GLN A 1 105 ? -4.088 -14.787 7.926 1.00 98.38 105 GLN A CA 1
ATOM 804 C C . GLN A 1 105 ? -5.495 -14.352 7.546 1.00 98.38 105 GLN A C 1
ATOM 806 O O . GLN A 1 105 ? -5.864 -13.190 7.721 1.00 98.38 105 GLN A O 1
ATOM 811 N N . TYR A 1 106 ? -6.303 -15.297 7.082 1.00 98.38 106 TYR A N 1
ATOM 812 C CA . TYR A 1 106 ? -7.643 -15.037 6.568 1.00 98.38 106 TYR A CA 1
ATOM 813 C C . TYR A 1 106 ? -8.726 -15.658 7.449 1.00 98.38 106 TYR A C 1
ATOM 815 O O . TYR A 1 106 ? -8.509 -16.664 8.128 1.00 98.38 106 TYR A O 1
ATOM 823 N N . ASN A 1 107 ? -9.910 -15.046 7.454 1.00 96.56 107 ASN A N 1
ATOM 824 C CA . ASN A 1 107 ? -11.107 -15.651 8.031 1.00 96.56 107 ASN A CA 1
ATOM 825 C C . ASN A 1 107 ? -11.810 -16.578 7.014 1.00 96.56 107 ASN A C 1
ATOM 827 O O . ASN A 1 107 ? -11.374 -16.741 5.877 1.00 96.56 107 ASN A O 1
ATOM 831 N N . TYR A 1 108 ? -12.937 -17.171 7.413 1.00 95.31 108 TYR A N 1
ATOM 832 C CA . TYR A 1 108 ? -13.720 -18.082 6.566 1.00 95.31 108 TYR A CA 1
ATOM 833 C C . TYR A 1 108 ? -14.384 -17.408 5.346 1.00 95.31 108 TYR A C 1
ATOM 835 O O . TYR A 1 108 ? -14.857 -18.110 4.457 1.00 95.31 108 TYR A O 1
ATOM 843 N N . LEU A 1 109 ? -14.412 -16.070 5.290 1.00 96.81 109 LEU A N 1
ATOM 844 C CA . LEU A 1 109 ? -14.858 -15.284 4.133 1.00 96.81 109 LEU A CA 1
ATOM 845 C C . LEU A 1 109 ? -13.694 -14.918 3.193 1.00 96.81 109 LEU A C 1
ATOM 847 O O . LEU A 1 109 ? -13.889 -14.135 2.270 1.00 96.81 109 LEU A O 1
ATOM 851 N N . ASN A 1 110 ? -12.487 -15.454 3.425 1.00 97.38 110 ASN A N 1
ATOM 852 C CA . ASN A 1 110 ? -11.248 -15.054 2.747 1.00 97.38 110 ASN A CA 1
ATOM 853 C C . ASN A 1 110 ? -10.917 -13.554 2.907 1.00 97.38 110 ASN A C 1
ATOM 855 O O . ASN A 1 110 ? -10.236 -12.968 2.069 1.00 97.38 110 ASN A O 1
ATOM 859 N N . LEU A 1 111 ? -11.356 -12.920 4.001 1.00 97.00 111 LEU A N 1
ATOM 860 C CA . LEU A 1 111 ? -10.971 -11.547 4.346 1.00 97.00 111 LEU A CA 1
ATOM 861 C C . LEU A 1 111 ? -9.754 -11.554 5.289 1.00 97.00 111 LEU A C 1
ATOM 863 O O . LEU A 1 111 ? -9.717 -12.397 6.196 1.00 97.00 111 LEU A O 1
ATOM 867 N N . PRO A 1 112 ? -8.771 -10.642 5.123 1.00 97.69 112 PRO A N 1
ATOM 868 C CA . PRO A 1 112 ? -7.606 -10.565 6.004 1.00 97.69 112 PRO A CA 1
ATOM 869 C C . PRO A 1 112 ? -8.030 -10.343 7.456 1.00 97.69 112 PRO A C 1
ATOM 871 O O . PRO A 1 112 ? -8.600 -9.306 7.785 1.00 97.69 112 PRO A O 1
ATOM 874 N N . LYS A 1 113 ? -7.756 -11.314 8.324 1.00 97.56 113 LYS A N 1
ATOM 875 C CA . LYS A 1 113 ? -8.050 -11.288 9.760 1.00 97.56 113 LYS A CA 1
ATOM 876 C C . LYS A 1 113 ? -6.880 -10.732 10.563 1.00 97.56 113 LYS A C 1
ATOM 878 O O . LYS A 1 113 ? -7.105 -9.989 11.511 1.00 97.56 113 LYS A O 1
ATOM 883 N N . GLN A 1 114 ? -5.658 -11.097 10.198 1.00 98.31 114 GLN A N 1
ATOM 884 C CA . GLN A 1 114 ? -4.447 -10.646 10.872 1.00 98.31 114 GLN A CA 1
ATOM 885 C C . GLN A 1 114 ? -3.331 -10.495 9.848 1.00 98.31 114 GLN A C 1
ATOM 887 O O . GLN A 1 114 ? -3.185 -11.335 8.963 1.00 98.31 114 GLN A O 1
ATOM 892 N N . ILE A 1 115 ? -2.563 -9.421 9.968 1.00 98.00 115 ILE A N 1
ATOM 893 C CA . ILE A 1 115 ? -1.371 -9.168 9.175 1.00 98.00 115 ILE A CA 1
ATOM 894 C C . ILE A 1 115 ? -0.229 -8.902 10.147 1.00 98.00 115 ILE A C 1
ATOM 896 O O . ILE A 1 115 ? -0.308 -7.977 10.959 1.00 98.00 115 ILE A O 1
ATOM 900 N N . ASN A 1 116 ? 0.816 -9.716 10.054 1.00 97.19 116 ASN A N 1
ATOM 901 C CA . ASN A 1 116 ? 2.055 -9.522 10.792 1.00 97.19 116 ASN A CA 1
ATOM 902 C C . ASN A 1 116 ? 3.018 -8.766 9.883 1.00 97.19 116 ASN A C 1
ATOM 904 O O . ASN A 1 116 ? 3.333 -9.236 8.784 1.00 97.19 116 ASN A O 1
ATOM 908 N N . LEU A 1 117 ? 3.450 -7.593 10.331 1.00 95.00 117 LEU A N 1
ATOM 909 C CA . LEU A 1 117 ? 4.352 -6.729 9.592 1.00 95.00 117 LEU A CA 1
ATOM 910 C C . LEU A 1 117 ? 5.673 -6.562 10.332 1.00 95.00 117 LEU A C 1
ATOM 912 O O . LEU A 1 117 ? 5.714 -6.589 11.559 1.00 95.00 117 LEU A O 1
ATOM 916 N N . ASP A 1 118 ? 6.738 -6.360 9.572 1.00 91.75 118 ASP A N 1
ATOM 917 C CA . ASP A 1 118 ? 8.046 -5.960 10.061 1.00 91.75 118 ASP A CA 1
ATOM 918 C C . ASP A 1 118 ? 8.667 -4.978 9.068 1.00 91.75 118 ASP A C 1
ATOM 920 O O . ASP A 1 118 ? 8.859 -5.298 7.901 1.00 91.75 118 ASP A O 1
ATOM 924 N N . GLN A 1 119 ? 8.979 -3.770 9.527 1.00 88.75 119 GLN A N 1
ATOM 925 C CA . GLN A 1 119 ? 9.633 -2.749 8.710 1.00 88.75 119 GLN A CA 1
ATOM 926 C C . GLN A 1 119 ? 11.127 -2.680 9.038 1.00 88.75 119 GLN A C 1
ATOM 928 O O . GLN A 1 119 ? 11.629 -1.664 9.511 1.00 88.75 119 GLN A O 1
ATOM 933 N N . GLY A 1 120 ? 11.838 -3.789 8.823 1.00 84.31 120 GLY A N 1
ATOM 934 C CA . GLY A 1 120 ? 13.290 -3.855 9.014 1.00 84.31 120 GLY A CA 1
ATOM 935 C C . GLY A 1 120 ? 13.732 -3.805 10.481 1.00 84.31 120 GLY A C 1
ATOM 936 O O . GLY A 1 120 ? 14.684 -3.103 10.814 1.00 84.31 120 GLY A O 1
ATOM 937 N N . GLY A 1 121 ? 13.055 -4.551 11.356 1.00 86.31 121 GLY A N 1
ATOM 938 C CA . GLY A 1 121 ? 13.309 -4.612 12.799 1.00 86.31 121 GLY A CA 1
ATOM 939 C C . GLY A 1 121 ? 12.272 -3.872 13.645 1.00 86.31 121 GLY A C 1
ATOM 940 O O . GLY A 1 121 ? 12.483 -3.685 14.841 1.00 86.31 121 GLY A O 1
ATOM 941 N N . SER A 1 122 ? 11.160 -3.459 13.038 1.00 87.31 122 SER A N 1
ATOM 942 C CA . SER A 1 122 ? 10.049 -2.763 13.697 1.00 87.31 122 SER A CA 1
ATOM 943 C C . SER A 1 122 ? 8.766 -3.568 13.492 1.00 87.31 122 SER A C 1
ATOM 945 O O . SER A 1 122 ? 7.973 -3.236 12.604 1.00 87.31 122 SER A O 1
ATOM 947 N N . PRO A 1 123 ? 8.576 -4.666 14.247 1.00 90.81 123 PRO A N 1
ATOM 948 C CA . PRO A 1 123 ? 7.426 -5.529 14.073 1.00 90.81 123 PRO A CA 1
ATOM 949 C C . PRO A 1 123 ? 6.158 -4.900 14.653 1.00 90.81 123 PRO A C 1
ATOM 951 O O . PRO A 1 123 ? 6.156 -4.319 15.741 1.00 90.81 123 PRO A O 1
ATOM 954 N N . PHE A 1 124 ? 5.051 -5.075 13.945 1.00 93.69 124 PHE A N 1
ATOM 955 C CA . PHE A 1 124 ? 3.721 -4.735 14.430 1.00 93.69 124 PHE A CA 1
ATOM 956 C C . PHE A 1 124 ? 2.679 -5.677 13.835 1.00 93.69 124 PHE A C 1
ATOM 958 O O . PHE A 1 124 ? 2.855 -6.257 12.765 1.00 93.69 124 PHE A O 1
ATOM 965 N N . THR A 1 125 ? 1.573 -5.851 14.545 1.00 96.69 125 THR A N 1
ATOM 966 C CA . THR A 1 125 ? 0.467 -6.710 14.118 1.00 96.69 125 THR A CA 1
ATOM 967 C C . THR A 1 125 ? -0.768 -5.862 13.886 1.00 96.69 125 THR A C 1
ATOM 969 O O . THR A 1 125 ? -1.160 -5.102 14.765 1.00 96.69 125 THR A O 1
ATOM 972 N N . SER A 1 126 ? -1.403 -6.010 12.726 1.00 96.56 126 SER A N 1
ATOM 973 C CA . SER A 1 126 ? -2.726 -5.449 12.439 1.00 96.56 126 SER A CA 1
ATOM 974 C C . SER A 1 126 ? -3.767 -6.563 12.422 1.00 96.56 126 SER A C 1
ATOM 976 O O . SER A 1 126 ? -3.667 -7.491 11.626 1.00 96.56 126 SER A O 1
ATOM 978 N N . SER A 1 127 ? -4.785 -6.469 13.269 1.00 97.56 127 SER A N 1
ATOM 979 C CA . SER A 1 127 ? -5.918 -7.396 13.327 1.00 97.56 127 SER A CA 1
ATOM 980 C C . SER A 1 127 ? -7.201 -6.708 12.879 1.00 97.56 127 SER A C 1
ATOM 982 O O . SER A 1 127 ? -7.379 -5.514 13.107 1.00 97.56 127 SER A O 1
ATOM 984 N N . TYR A 1 128 ? -8.106 -7.460 12.258 1.00 96.12 128 TYR A N 1
ATOM 985 C CA . TYR A 1 128 ? -9.352 -6.941 11.706 1.00 96.12 128 TYR A CA 1
ATOM 986 C C . TYR A 1 128 ? -10.545 -7.800 12.116 1.00 96.12 128 TYR A C 1
ATOM 988 O O . TYR A 1 128 ? -10.485 -9.033 12.101 1.00 96.12 128 TYR A O 1
ATOM 996 N N . MET A 1 129 ? -11.660 -7.136 12.411 1.00 95.75 129 MET A N 1
ATOM 997 C CA . MET A 1 129 ? -12.959 -7.769 12.612 1.00 95.75 129 MET A CA 1
ATOM 998 C C . MET A 1 129 ? -13.935 -7.307 11.541 1.00 95.75 129 MET A C 1
ATOM 1000 O O . MET A 1 129 ? -13.928 -6.145 11.128 1.00 95.75 129 MET A O 1
ATOM 1004 N N . TYR A 1 130 ? -14.794 -8.231 11.127 1.00 96.00 130 TYR A N 1
ATOM 1005 C CA . TYR A 1 130 ? -15.795 -8.005 10.096 1.00 96.00 130 TYR A CA 1
ATOM 1006 C C . TYR A 1 130 ? -17.161 -8.465 10.594 1.00 96.00 130 TYR A C 1
ATOM 1008 O O . TYR A 1 130 ? -17.252 -9.435 11.354 1.00 96.00 130 TYR A O 1
ATOM 1016 N N . GLY A 1 131 ? -18.209 -7.789 10.136 1.00 93.06 131 GLY A N 1
ATOM 1017 C CA . GLY A 1 131 ? -19.569 -8.300 10.186 1.00 93.06 131 GLY A CA 1
ATOM 1018 C C . GLY A 1 131 ? -19.718 -9.565 9.337 1.00 93.06 131 GLY A C 1
ATOM 1019 O O . GLY A 1 131 ? -18.850 -9.920 8.535 1.00 93.06 131 GLY A O 1
ATOM 1020 N N . ALA A 1 132 ? -20.840 -10.264 9.507 1.00 94.81 132 ALA A N 1
ATOM 1021 C CA . ALA A 1 132 ? -21.148 -11.463 8.721 1.00 94.81 132 ALA A CA 1
ATOM 1022 C C . ALA A 1 132 ? -21.354 -11.166 7.221 1.00 94.81 132 ALA A C 1
ATOM 1024 O O . ALA A 1 132 ? -21.248 -12.065 6.393 1.00 94.81 132 ALA A O 1
ATOM 1025 N N . ASP A 1 133 ? -21.636 -9.909 6.885 1.00 94.62 133 ASP A N 1
ATOM 1026 C CA . ASP A 1 133 ? -21.736 -9.367 5.528 1.00 94.62 133 ASP A CA 1
ATOM 1027 C C . ASP A 1 133 ? -20.367 -9.033 4.904 1.00 94.62 133 ASP A C 1
ATOM 1029 O O . ASP A 1 133 ? -20.296 -8.675 3.732 1.00 94.62 133 ASP A O 1
ATOM 1033 N N . GLY A 1 134 ? -19.278 -9.155 5.672 1.00 93.50 134 GLY A N 1
ATOM 1034 C CA . GLY A 1 134 ? -17.923 -8.815 5.246 1.00 93.50 134 GLY A CA 1
ATOM 1035 C C . GLY A 1 134 ? -17.542 -7.346 5.451 1.00 93.50 134 GLY A C 1
ATOM 1036 O O . GLY A 1 134 ? -16.413 -6.972 5.130 1.00 93.50 134 GLY A O 1
ATOM 1037 N N . THR A 1 135 ? -18.422 -6.516 6.018 1.00 90.81 135 THR A N 1
ATOM 1038 C CA . THR A 1 135 ? -18.103 -5.120 6.346 1.00 90.81 135 THR A CA 1
ATOM 1039 C C . THR A 1 135 ? -17.078 -5.078 7.476 1.00 90.81 135 THR A C 1
ATOM 1041 O O . THR A 1 135 ? -17.269 -5.709 8.513 1.00 90.81 135 THR A O 1
ATOM 1044 N N . LYS A 1 136 ? -15.969 -4.350 7.302 1.00 91.94 136 LYS A N 1
ATOM 1045 C CA . LYS A 1 136 ? -14.965 -4.173 8.365 1.00 91.94 136 LYS A CA 1
ATOM 1046 C C . LYS A 1 136 ? -15.549 -3.303 9.477 1.00 91.94 136 LYS A C 1
ATOM 1048 O O . LYS A 1 136 ? -15.984 -2.193 9.200 1.00 91.94 136 LYS A O 1
ATOM 1053 N N . VAL A 1 137 ? -15.526 -3.801 10.711 1.00 95.06 137 VAL A N 1
ATOM 1054 C CA . VAL A 1 137 ? -16.090 -3.113 11.888 1.00 95.06 137 VAL A CA 1
ATOM 1055 C C . VAL A 1 137 ? -15.030 -2.683 12.894 1.00 95.06 137 VAL A C 1
ATOM 1057 O O . VAL A 1 137 ? -15.254 -1.730 13.627 1.00 95.06 137 VAL A O 1
ATOM 1060 N N . LYS A 1 138 ? -13.861 -3.338 12.910 1.00 94.50 138 LYS A N 1
ATOM 1061 C CA . LYS A 1 138 ? -12.752 -2.964 13.796 1.00 94.50 138 LYS A CA 1
ATOM 1062 C C . LYS A 1 138 ? -11.395 -3.258 13.170 1.00 94.50 138 LYS A C 1
ATOM 1064 O O . LYS A 1 138 ? -11.235 -4.261 12.465 1.00 94.50 138 LYS A O 1
ATOM 1069 N N . LYS A 1 139 ? -10.414 -2.409 13.460 1.00 95.25 139 LYS A N 1
ATOM 1070 C CA . LYS A 1 139 ? -8.981 -2.638 13.250 1.00 95.25 139 LYS A CA 1
ATOM 1071 C C . LYS A 1 139 ? -8.261 -2.446 14.585 1.00 95.25 139 LYS A C 1
ATOM 1073 O O . LYS A 1 139 ? -8.508 -1.458 15.254 1.00 95.25 139 LYS A O 1
ATOM 1078 N N . THR A 1 140 ? -7.334 -3.331 14.929 1.00 95.31 140 THR A N 1
ATOM 1079 C CA . THR A 1 140 ? -6.432 -3.150 16.075 1.00 95.31 140 THR A CA 1
ATOM 1080 C C . THR A 1 140 ? -4.995 -3.291 15.597 1.00 95.31 140 THR A C 1
ATOM 1082 O O . THR A 1 140 ? -4.651 -4.307 14.996 1.00 95.31 140 THR A O 1
ATOM 1085 N N . THR A 1 141 ? -4.157 -2.292 15.854 1.00 95.50 141 THR A N 1
ATOM 1086 C CA . THR A 1 141 ? -2.718 -2.323 15.578 1.00 95.50 141 THR A CA 1
ATOM 1087 C C . THR A 1 141 ? -1.968 -2.395 16.896 1.00 95.50 141 THR A C 1
ATOM 1089 O O . THR A 1 141 ? -2.207 -1.573 17.772 1.00 95.50 141 THR A O 1
ATOM 1092 N N . VAL A 1 142 ? -1.060 -3.355 17.036 1.00 94.50 142 VAL A N 1
ATOM 1093 C CA . VAL A 1 142 ? -0.181 -3.470 18.204 1.00 94.50 142 VAL A CA 1
ATOM 1094 C C . VAL A 1 142 ? 1.261 -3.403 17.731 1.00 94.50 142 VAL A C 1
ATOM 1096 O O . VAL A 1 142 ? 1.676 -4.217 16.903 1.00 94.50 142 VAL A O 1
ATOM 1099 N N . SER A 1 143 ? 2.021 -2.449 18.257 1.00 93.50 143 SER A N 1
ATOM 1100 C CA . SER A 1 143 ? 3.461 -2.334 18.044 1.00 93.50 143 SER A CA 1
ATOM 1101 C C . SER A 1 143 ? 4.190 -2.365 19.380 1.00 93.50 143 SER A C 1
ATOM 1103 O O . SER A 1 143 ? 3.705 -1.846 20.386 1.00 93.50 143 SER A O 1
ATOM 1105 N N . THR A 1 144 ? 5.364 -2.989 19.398 1.00 89.00 144 THR A N 1
ATOM 1106 C CA . THR A 1 144 ? 6.203 -3.053 20.593 1.00 89.00 144 THR A CA 1
ATOM 1107 C C . THR A 1 144 ? 7.604 -2.592 20.241 1.00 89.00 144 THR A C 1
ATOM 1109 O O . THR A 1 144 ? 8.271 -3.186 19.398 1.00 89.00 144 THR A O 1
ATOM 1112 N N . VAL A 1 145 ? 8.060 -1.541 20.915 1.00 85.69 145 VAL A N 1
ATOM 1113 C CA . VAL A 1 145 ? 9.430 -1.043 20.817 1.00 85.69 145 VAL A CA 1
ATOM 1114 C C . VAL A 1 145 ? 10.164 -1.435 22.090 1.00 85.69 145 VAL A C 1
ATOM 1116 O O . VAL A 1 145 ? 9.809 -0.998 23.187 1.00 85.69 145 VAL A O 1
ATOM 1119 N N . SER A 1 146 ? 11.193 -2.266 21.952 1.00 82.38 146 SER A N 1
ATOM 1120 C CA . SER A 1 146 ? 12.022 -2.715 23.071 1.00 82.38 146 SER A CA 1
ATOM 1121 C C . SER A 1 146 ? 13.357 -1.970 23.090 1.00 82.38 146 SER A C 1
ATOM 1123 O O . SER A 1 146 ? 14.133 -2.026 22.140 1.00 82.38 146 SER A O 1
ATOM 1125 N N . GLY A 1 147 ? 13.633 -1.281 24.194 1.00 75.50 147 GLY A N 1
ATOM 1126 C CA . GLY A 1 147 ? 14.952 -0.762 24.547 1.00 75.50 147 GLY A CA 1
ATOM 1127 C C . GLY A 1 147 ? 15.718 -1.728 25.457 1.00 75.50 147 GLY A C 1
ATOM 1128 O O . GLY A 1 147 ? 15.242 -2.808 25.796 1.00 75.50 147 GLY A O 1
ATOM 1129 N N . HIS A 1 148 ? 16.909 -1.324 25.908 1.00 71.75 148 HIS A N 1
ATOM 1130 C CA . HIS A 1 148 ? 17.796 -2.186 26.704 1.00 71.75 148 HIS A CA 1
ATOM 1131 C C . HIS A 1 148 ? 17.170 -2.741 28.002 1.00 71.75 148 HIS A C 1
ATOM 1133 O O . HIS A 1 148 ? 17.523 -3.840 28.410 1.00 71.75 148 HIS A O 1
ATOM 1139 N N . GLN A 1 149 ? 16.274 -1.991 28.657 1.00 79.19 149 GLN A N 1
ATOM 1140 C CA . GLN A 1 149 ? 15.682 -2.326 29.970 1.00 79.19 149 GLN A CA 1
ATOM 1141 C C . GLN A 1 149 ? 14.176 -2.006 30.061 1.00 79.19 149 GLN A C 1
ATOM 1143 O O . GLN A 1 149 ? 13.584 -2.097 31.135 1.00 79.19 149 GLN A O 1
ATOM 1148 N N . SER A 1 150 ? 13.564 -1.572 28.960 1.00 82.31 150 SER A N 1
ATOM 1149 C CA . SER A 1 150 ? 12.163 -1.154 28.921 1.00 82.31 150 SER A CA 1
ATOM 1150 C C . SER A 1 150 ? 11.551 -1.558 27.594 1.00 82.31 150 SER A C 1
ATOM 1152 O O . SER A 1 150 ? 12.226 -1.526 26.567 1.00 82.31 150 SER A O 1
ATOM 1154 N N . SER A 1 151 ? 10.278 -1.926 27.619 1.00 84.81 151 SER A N 1
ATOM 1155 C CA . SER A 1 151 ? 9.498 -2.174 26.416 1.00 84.81 151 SER A CA 1
ATOM 1156 C C . SER A 1 151 ? 8.244 -1.324 26.460 1.00 84.81 151 SER A C 1
ATOM 1158 O O . SER A 1 151 ? 7.532 -1.322 27.465 1.00 84.81 151 SER A O 1
ATOM 1160 N N . ILE A 1 152 ? 7.980 -0.615 25.370 1.00 87.12 152 ILE A N 1
ATOM 1161 C CA . ILE A 1 152 ? 6.776 0.186 25.185 1.00 87.12 152 ILE A CA 1
ATOM 1162 C C . ILE A 1 152 ? 5.904 -0.545 24.178 1.00 87.12 152 ILE A C 1
ATOM 1164 O O . ILE A 1 152 ? 6.348 -0.830 23.069 1.00 87.12 152 ILE A O 1
ATOM 1168 N N . THR A 1 153 ? 4.681 -0.869 24.576 1.00 90.44 153 THR A N 1
ATOM 1169 C CA . THR A 1 153 ? 3.664 -1.428 23.686 1.00 90.44 153 THR A CA 1
ATOM 1170 C C . THR A 1 153 ? 2.599 -0.378 23.444 1.00 90.44 153 THR A C 1
ATOM 1172 O O . THR A 1 153 ? 2.031 0.146 24.400 1.00 90.44 153 THR A O 1
ATOM 1175 N N . THR A 1 154 ? 2.335 -0.090 22.178 1.00 91.50 154 THR A N 1
ATOM 1176 C CA . THR A 1 154 ? 1.284 0.824 21.743 1.00 91.50 154 THR A CA 1
ATOM 1177 C C . THR A 1 154 ? 0.196 0.014 21.054 1.00 91.50 154 THR A C 1
ATOM 1179 O O . THR A 1 154 ? 0.476 -0.727 20.109 1.00 91.50 154 THR A O 1
ATOM 1182 N N . THR A 1 155 ? -1.039 0.170 21.515 1.00 92.00 155 THR A N 1
ATOM 1183 C CA . THR A 1 155 ? -2.240 -0.421 20.930 1.00 92.00 155 THR A CA 1
ATOM 1184 C C . THR A 1 155 ? -3.109 0.696 20.369 1.00 92.00 155 THR A C 1
ATOM 1186 O O . THR A 1 155 ? -3.515 1.596 21.097 1.00 92.00 155 THR A O 1
ATOM 1189 N N . GLU A 1 156 ? -3.406 0.633 19.077 1.00 91.69 156 GLU A N 1
ATOM 1190 C CA . GLU A 1 156 ? -4.308 1.546 18.376 1.00 91.69 156 GLU A CA 1
ATOM 1191 C C . GLU A 1 156 ? -5.529 0.768 17.885 1.00 91.69 156 GLU A C 1
ATOM 1193 O O . GLU A 1 156 ? -5.405 -0.134 17.055 1.00 91.69 156 GLU A O 1
ATOM 1198 N N . GLU A 1 157 ? -6.711 1.102 18.389 1.00 92.19 157 GLU A N 1
ATOM 1199 C CA . GLU A 1 157 ? -7.977 0.479 18.012 1.00 92.19 157 GLU A CA 1
ATOM 1200 C C . GLU A 1 157 ? -8.837 1.462 17.224 1.00 92.19 157 GLU A C 1
ATOM 1202 O O . GLU A 1 157 ? -9.128 2.550 17.704 1.00 92.19 157 GLU A O 1
ATOM 1207 N N . THR A 1 158 ? -9.254 1.081 16.020 1.00 90.88 158 THR A N 1
ATOM 1208 C CA . THR A 1 158 ? -10.176 1.852 15.187 1.00 90.88 158 THR A CA 1
ATOM 1209 C C . THR A 1 158 ? -11.489 1.102 15.025 1.00 90.88 158 THR A C 1
ATOM 1211 O O . THR A 1 158 ? -11.508 0.036 14.403 1.00 90.88 158 THR A O 1
ATOM 1214 N N . ASP A 1 159 ? -12.581 1.671 15.522 1.00 90.00 159 ASP A N 1
ATOM 1215 C CA . ASP A 1 159 ? -13.936 1.175 15.286 1.00 90.00 159 ASP A CA 1
ATOM 1216 C C . ASP A 1 159 ? -14.571 1.896 14.092 1.00 90.00 159 ASP A C 1
ATOM 1218 O O . ASP A 1 159 ? -14.433 3.111 13.926 1.00 90.00 159 ASP A O 1
ATOM 1222 N N . TYR A 1 160 ? -15.273 1.134 13.252 1.00 87.94 160 TYR A N 1
ATOM 1223 C CA . TYR A 1 160 ? -15.952 1.625 12.055 1.00 87.94 160 TYR A CA 1
ATOM 1224 C C . TYR A 1 160 ? -17.466 1.501 12.228 1.00 87.94 160 TYR A C 1
ATOM 1226 O O . TYR A 1 160 ? -17.988 0.393 12.367 1.00 87.94 160 TYR A O 1
ATOM 1234 N N . LEU A 1 161 ? -18.179 2.626 12.167 1.00 86.12 161 LEU A N 1
ATOM 1235 C CA . LEU A 1 161 ? -19.638 2.672 12.284 1.00 86.12 161 LEU A CA 1
ATOM 1236 C C . LEU A 1 161 ? -20.217 3.617 11.231 1.00 86.12 161 LEU A C 1
ATOM 1238 O O . LEU A 1 161 ? -19.970 4.816 11.276 1.00 86.12 161 LEU A O 1
ATOM 1242 N N . ASP A 1 162 ? -20.955 3.080 10.258 1.00 82.00 162 ASP A N 1
ATOM 1243 C CA . ASP A 1 162 ? -21.583 3.852 9.171 1.00 82.00 162 ASP A CA 1
ATOM 1244 C C . ASP A 1 162 ? -20.615 4.802 8.430 1.00 82.00 162 ASP A C 1
ATOM 1246 O O . ASP A 1 162 ? -20.969 5.895 7.991 1.00 82.00 162 ASP A O 1
ATOM 1250 N N . GLY A 1 163 ? -19.353 4.379 8.297 1.00 76.00 163 GLY A N 1
ATOM 1251 C CA . GLY A 1 163 ? -18.275 5.150 7.670 1.00 76.00 163 GLY A CA 1
ATOM 1252 C C . GLY A 1 163 ? -17.528 6.101 8.613 1.00 76.00 163 GLY A C 1
ATOM 1253 O O . GLY A 1 163 ? -16.456 6.580 8.246 1.00 76.00 163 GLY A O 1
ATOM 1254 N N . PHE A 1 164 ? -18.035 6.338 9.824 1.00 81.56 164 PHE A N 1
ATOM 1255 C CA . PHE A 1 164 ? -17.313 7.053 10.872 1.00 81.56 164 PHE A CA 1
ATOM 1256 C C . PHE A 1 164 ? -16.204 6.164 11.437 1.00 81.56 164 PHE A C 1
ATOM 1258 O O . PHE A 1 164 ? -16.387 4.953 11.584 1.00 81.56 164 PHE A O 1
ATOM 1265 N N . GLN A 1 165 ? -15.058 6.769 11.740 1.00 86.62 165 GLN A N 1
ATOM 1266 C CA . GLN A 1 165 ? -13.889 6.094 12.300 1.00 86.62 165 GLN A CA 1
ATOM 1267 C C . GLN A 1 165 ? -13.573 6.660 13.677 1.00 86.62 165 GLN A C 1
ATOM 1269 O O . GLN A 1 165 ? -13.343 7.865 13.799 1.00 86.62 165 GLN A O 1
ATOM 1274 N N . TYR A 1 166 ? -13.526 5.793 14.683 1.00 85.31 166 TYR A N 1
ATOM 1275 C CA . TYR A 1 166 ? -13.210 6.154 16.062 1.00 85.31 166 TYR A CA 1
ATOM 1276 C C . TYR A 1 166 ? -11.885 5.517 16.460 1.00 85.31 166 TYR A C 1
ATOM 1278 O O . TYR A 1 166 ? -11.802 4.295 16.448 1.00 85.31 166 TYR A O 1
ATOM 1286 N N . LEU A 1 167 ? -10.861 6.309 16.781 1.00 87.81 167 LEU A N 1
ATOM 1287 C CA . LEU A 1 167 ? -9.552 5.811 17.202 1.00 87.81 167 LEU A CA 1
ATOM 1288 C C . LEU A 1 167 ? -9.380 5.942 18.710 1.00 87.81 167 LEU A C 1
ATOM 1290 O O . LEU A 1 167 ? -9.439 7.039 19.259 1.00 87.81 167 LEU A O 1
ATOM 1294 N N . HIS A 1 168 ? -9.029 4.830 19.336 1.00 87.00 168 HIS A N 1
ATOM 1295 C CA . HIS A 1 168 ? -8.513 4.768 20.689 1.00 87.00 168 HIS A CA 1
ATOM 1296 C C . HIS A 1 168 ? -7.038 4.347 20.672 1.00 87.00 168 HIS A C 1
ATOM 1298 O O . HIS A 1 168 ? -6.658 3.444 19.926 1.00 87.00 168 HIS A O 1
ATOM 1304 N N . LYS A 1 169 ? -6.200 4.986 21.496 1.00 88.75 169 LYS A N 1
ATOM 1305 C CA . LYS A 1 169 ? -4.763 4.696 21.590 1.00 88.75 169 LYS A CA 1
ATOM 1306 C C . LYS A 1 169 ? -4.347 4.510 23.043 1.00 88.75 169 LYS A C 1
ATOM 1308 O O . LYS A 1 169 ? -4.517 5.414 23.858 1.00 88.75 169 LYS A O 1
ATOM 1313 N N . GLU A 1 170 ? -3.749 3.364 23.339 1.00 89.69 170 GLU A N 1
ATOM 1314 C CA . GLU A 1 170 ? -3.188 3.027 24.645 1.00 89.69 170 GLU A CA 1
ATOM 1315 C C . GLU A 1 170 ? -1.691 2.735 24.510 1.00 89.69 170 GLU A C 1
ATOM 1317 O O . GLU A 1 170 ? -1.270 2.006 23.613 1.00 89.69 170 GLU A O 1
ATOM 1322 N N . THR A 1 171 ? -0.884 3.274 25.424 1.00 89.06 171 THR A N 1
ATOM 1323 C CA . THR A 1 171 ? 0.560 3.019 25.476 1.00 89.06 171 THR A CA 1
ATOM 1324 C C . THR A 1 171 ? 0.937 2.507 26.860 1.00 89.06 171 THR A C 1
ATOM 1326 O O . THR A 1 171 ? 0.755 3.202 27.859 1.00 89.0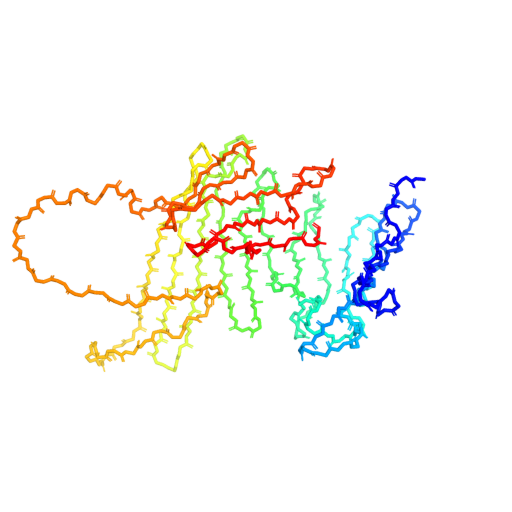6 171 THR A O 1
ATOM 1329 N N . VAL A 1 172 ? 1.513 1.307 26.921 1.00 88.62 172 VAL A N 1
ATOM 1330 C CA . VAL A 1 172 ? 1.940 0.649 28.161 1.00 88.62 172 VAL A CA 1
ATOM 1331 C C . VAL A 1 172 ? 3.457 0.476 28.157 1.00 88.62 172 VAL A C 1
ATOM 1333 O O . VAL A 1 172 ? 4.025 -0.086 27.224 1.00 88.62 172 VAL A O 1
ATOM 1336 N N . SER A 1 173 ? 4.119 0.929 29.223 1.00 84.25 173 SER A N 1
ATOM 1337 C CA . SER A 1 173 ? 5.560 0.750 29.441 1.00 84.25 173 SER A CA 1
ATOM 1338 C C . SER A 1 173 ? 5.808 -0.309 30.516 1.00 84.25 173 SER A C 1
ATOM 1340 O O . SER A 1 173 ? 5.220 -0.240 31.597 1.00 84.25 173 SER A O 1
ATOM 1342 N N . SER A 1 174 ? 6.685 -1.281 30.249 1.00 73.94 174 SER A N 1
ATOM 1343 C CA . SER A 1 174 ? 7.125 -2.268 31.244 1.00 73.94 174 SER A CA 1
ATOM 1344 C C . SER A 1 174 ? 8.637 -2.170 31.486 1.00 73.94 174 SER A C 1
ATOM 1346 O O . SER A 1 174 ? 9.427 -2.496 30.599 1.00 73.94 174 SER A O 1
ATOM 1348 N N . GLY A 1 175 ? 9.032 -1.747 32.693 1.00 59.53 175 GLY A N 1
ATOM 1349 C CA . GLY A 1 175 ? 10.426 -1.638 33.150 1.00 59.53 175 GLY A CA 1
ATOM 1350 C C . GLY A 1 175 ? 10.534 -0.741 34.392 1.00 59.53 175 GLY A C 1
ATOM 1351 O O . GLY A 1 175 ? 10.037 0.380 34.389 1.00 59.53 175 GLY A O 1
ATOM 1352 N N . GLY A 1 176 ? 11.103 -1.251 35.490 1.00 54.38 176 GLY A N 1
ATOM 1353 C CA . GLY A 1 176 ? 11.063 -0.603 36.807 1.00 54.38 176 GLY A CA 1
ATOM 1354 C C . GLY A 1 176 ? 12.263 0.295 37.125 1.00 54.38 176 GLY A C 1
ATOM 1355 O O . GLY A 1 176 ? 13.406 -0.094 36.901 1.00 54.38 176 GLY A O 1
ATOM 1356 N N . GLY A 1 177 ? 11.988 1.441 37.762 1.00 48.56 177 GLY A N 1
ATOM 1357 C CA . GLY A 1 177 ? 12.949 2.138 38.626 1.00 48.56 177 GLY A CA 1
ATOM 1358 C C . GLY A 1 177 ? 13.527 3.454 38.100 1.00 48.56 177 GLY A C 1
ATOM 1359 O O . GLY A 1 177 ? 14.739 3.583 37.983 1.00 48.56 177 GLY A O 1
ATOM 1360 N N . GLY A 1 178 ? 12.688 4.459 37.855 1.00 40.44 178 GLY A N 1
ATOM 1361 C CA . GLY A 1 178 ? 13.127 5.841 37.645 1.00 40.44 178 GLY A CA 1
ATOM 1362 C C . GLY A 1 178 ? 11.924 6.774 37.576 1.00 40.44 178 GLY A C 1
ATOM 1363 O O . GLY A 1 178 ? 10.934 6.433 36.941 1.00 40.44 178 GLY A O 1
ATOM 1364 N N . ASN A 1 179 ? 11.985 7.903 38.286 1.00 42.41 179 ASN A N 1
ATOM 1365 C CA . ASN A 1 179 ? 10.951 8.947 38.313 1.00 42.41 179 ASN A CA 1
ATOM 1366 C C . ASN A 1 179 ? 10.464 9.287 36.886 1.00 42.41 179 ASN A C 1
ATOM 1368 O O . ASN A 1 179 ? 11.294 9.268 35.975 1.00 42.41 179 ASN A O 1
ATOM 1372 N N . PRO A 1 180 ? 9.186 9.661 36.673 1.00 45.44 180 PRO A N 1
ATOM 1373 C CA . PRO A 1 180 ? 8.679 10.080 35.368 1.00 45.44 180 PRO A CA 1
ATOM 1374 C C . PRO A 1 180 ? 9.185 11.497 35.051 1.00 45.44 180 PRO A C 1
ATOM 1376 O O . PRO A 1 180 ? 8.433 12.463 35.041 1.00 45.44 180 PRO A O 1
ATOM 1379 N N . GLY A 1 181 ? 10.497 11.638 34.886 1.00 40.53 181 GLY A N 1
ATOM 1380 C CA . GLY A 1 181 ? 11.138 12.813 34.320 1.00 40.53 181 GLY A CA 1
ATOM 1381 C C . GLY A 1 181 ? 11.325 12.564 32.835 1.00 40.53 181 GLY A C 1
ATOM 1382 O O . GLY A 1 181 ? 12.258 11.864 32.460 1.00 40.53 181 GLY A O 1
ATOM 1383 N N . GLU A 1 182 ? 10.383 13.076 32.045 1.00 47.22 182 GLU A N 1
ATOM 1384 C CA . GLU A 1 182 ? 10.527 13.472 30.638 1.00 47.22 182 GLU A CA 1
ATOM 1385 C C . GLU A 1 182 ? 11.597 12.710 29.838 1.00 47.22 182 GLU A C 1
ATOM 1387 O O . GLU A 1 182 ? 12.674 13.223 29.537 1.00 47.22 182 GLU A O 1
ATOM 1392 N N . ILE A 1 183 ? 11.283 11.475 29.447 1.00 41.47 183 ILE A N 1
ATOM 1393 C CA . ILE A 1 183 ? 11.929 10.854 28.290 1.00 41.47 183 ILE A CA 1
ATOM 1394 C C . ILE A 1 183 ? 10.862 10.781 27.209 1.00 41.47 183 ILE A C 1
ATOM 1396 O O . ILE A 1 183 ? 9.986 9.917 27.234 1.00 41.47 183 ILE A O 1
ATOM 1400 N N . PHE A 1 184 ? 10.919 11.758 26.306 1.00 40.72 184 PHE A N 1
ATOM 1401 C CA . PHE A 1 184 ? 10.080 11.844 25.121 1.00 40.72 184 PHE A CA 1
ATOM 1402 C C . PHE A 1 184 ? 10.193 10.536 24.322 1.00 40.72 184 PHE A C 1
ATOM 1404 O O . PHE A 1 184 ? 11.312 10.129 23.986 1.00 40.72 184 PHE A O 1
ATOM 1411 N N . PRO A 1 185 ? 9.079 9.852 24.018 1.00 40.59 185 PRO A N 1
ATOM 1412 C CA . PRO A 1 185 ? 9.117 8.724 23.106 1.00 40.59 185 PRO A CA 1
ATOM 1413 C C . PRO A 1 185 ? 9.589 9.227 21.736 1.00 40.59 185 PRO A C 1
ATOM 1415 O O . PRO A 1 185 ? 8.968 10.107 21.147 1.00 40.59 185 PRO A O 1
ATOM 1418 N N . MET A 1 186 ? 10.688 8.674 21.210 1.00 35.41 186 MET A N 1
ATOM 1419 C CA . MET A 1 186 ? 10.944 8.769 19.773 1.00 35.41 186 MET A CA 1
ATOM 1420 C C . MET A 1 186 ? 9.844 7.979 19.068 1.00 35.41 186 MET A C 1
ATOM 1422 O O . MET A 1 186 ? 9.825 6.746 19.085 1.00 35.41 186 MET A O 1
ATOM 1426 N N . ALA A 1 187 ? 8.909 8.720 18.483 1.00 38.59 187 ALA A N 1
ATOM 1427 C CA . ALA A 1 187 ? 7.854 8.216 17.634 1.00 38.59 187 ALA A CA 1
ATOM 1428 C C . ALA A 1 187 ? 8.449 7.375 16.496 1.00 38.59 187 ALA A C 1
ATOM 1430 O O . ALA A 1 187 ? 9.150 7.877 15.622 1.00 38.59 187 ALA A O 1
ATOM 1431 N N . SER A 1 188 ? 8.146 6.080 16.503 1.00 39.62 188 SER A N 1
ATOM 1432 C CA . SER A 1 188 ? 8.370 5.184 15.360 1.00 39.62 188 SER A CA 1
ATOM 1433 C C . SER A 1 188 ? 7.029 4.741 14.766 1.00 39.62 188 SER A C 1
ATOM 1435 O O . SER A 1 188 ? 6.847 3.577 14.429 1.00 39.62 188 SER A O 1
ATOM 1437 N N . ALA A 1 189 ? 6.069 5.669 14.691 1.00 39.19 189 ALA A N 1
ATOM 1438 C CA . ALA A 1 189 ? 4.803 5.503 13.970 1.00 39.19 189 ALA A CA 1
ATOM 1439 C C . ALA A 1 189 ? 4.189 6.844 13.517 1.00 39.19 189 ALA A C 1
ATOM 1441 O O . ALA A 1 189 ? 2.983 6.931 13.316 1.00 39.19 189 ALA A O 1
ATOM 1442 N N . GLU A 1 190 ? 4.991 7.900 13.350 1.00 36.19 190 GLU A N 1
ATOM 1443 C CA . GLU A 1 190 ? 4.480 9.213 12.946 1.00 36.19 190 GLU A CA 1
ATOM 1444 C C . GLU A 1 190 ? 5.254 9.742 11.741 1.00 36.19 190 GLU A C 1
ATOM 1446 O O . GLU A 1 190 ? 6.357 10.274 11.843 1.00 36.19 190 GLU A O 1
ATOM 1451 N N . ARG A 1 191 ? 4.634 9.627 10.566 1.00 32.41 191 ARG A N 1
ATOM 1452 C CA . ARG A 1 191 ? 4.740 10.681 9.560 1.00 32.41 191 ARG A CA 1
ATOM 1453 C C . ARG A 1 191 ? 3.452 11.501 9.602 1.00 32.41 191 ARG A C 1
ATOM 1455 O O . ARG A 1 191 ? 2.514 11.201 8.879 1.00 32.41 191 ARG A O 1
ATOM 1462 N N . ALA A 1 192 ? 3.434 12.506 10.476 1.00 27.89 192 ALA A N 1
ATOM 1463 C CA . ALA A 1 192 ? 2.803 13.823 10.319 1.00 27.89 192 ALA A CA 1
ATOM 1464 C C . ALA A 1 192 ? 3.150 14.660 11.569 1.00 27.89 192 ALA A C 1
ATOM 1466 O O . ALA A 1 192 ? 3.009 14.185 12.686 1.00 27.89 192 ALA A O 1
ATOM 1467 N N . MET A 1 193 ? 3.671 15.868 11.361 1.00 28.55 193 MET A N 1
ATOM 1468 C CA . MET A 1 193 ? 4.314 16.739 12.357 1.00 28.55 193 MET A CA 1
ATOM 1469 C C . MET A 1 193 ? 3.336 17.352 13.383 1.00 28.55 193 MET A C 1
ATOM 1471 O O . MET A 1 193 ? 2.249 17.785 13.004 1.00 28.55 193 MET A O 1
ATOM 1475 N N . GLU A 1 194 ? 3.758 17.451 14.650 1.00 28.84 194 GLU A N 1
ATOM 1476 C CA . GLU A 1 194 ? 3.061 18.149 15.749 1.00 28.84 194 GLU A CA 1
ATOM 1477 C C . GLU A 1 194 ? 3.180 19.692 15.713 1.00 28.84 194 GLU A C 1
ATOM 1479 O O . GLU A 1 194 ? 4.078 20.249 15.077 1.00 28.84 194 GLU A O 1
ATOM 1484 N N . MET A 1 195 ? 2.336 20.375 16.512 1.00 25.91 195 MET A N 1
ATOM 1485 C CA . MET A 1 195 ? 2.643 21.686 17.110 1.00 25.91 195 MET A CA 1
ATOM 1486 C C . MET A 1 195 ? 2.083 21.815 18.551 1.00 25.91 195 MET A C 1
ATOM 1488 O O . MET A 1 195 ? 0.876 21.914 18.736 1.00 25.91 195 MET A O 1
ATOM 1492 N N . GLU A 1 196 ? 3.012 21.797 19.517 1.00 29.50 196 GLU A N 1
ATOM 1493 C CA . GLU A 1 196 ? 3.133 22.446 20.848 1.00 29.50 196 GLU A CA 1
ATOM 1494 C C . GLU A 1 196 ? 1.924 22.764 21.776 1.00 29.50 196 GLU A C 1
ATOM 1496 O O . GLU A 1 196 ? 0.838 23.191 21.393 1.00 29.50 196 GLU A O 1
ATOM 1501 N N . ALA A 1 197 ? 2.243 22.639 23.073 1.00 27.22 197 ALA A N 1
ATOM 1502 C CA . ALA A 1 197 ? 1.450 22.697 24.303 1.00 27.22 197 ALA A CA 1
ATOM 1503 C C . ALA A 1 197 ? 0.663 23.990 24.629 1.00 27.22 197 ALA A C 1
ATOM 1505 O O . ALA A 1 197 ? 1.069 25.107 24.314 1.00 27.22 197 ALA A O 1
ATOM 1506 N N . TYR A 1 198 ? -0.370 23.843 25.478 1.00 25.73 198 TYR A N 1
ATOM 1507 C CA . TYR A 1 198 ? -0.770 24.895 26.422 1.00 25.73 198 TYR A CA 1
ATOM 1508 C C . TYR A 1 198 ? -1.249 24.307 27.761 1.00 25.73 198 TYR A C 1
ATOM 1510 O O . TYR A 1 198 ? -2.082 23.404 27.796 1.00 25.73 198 TYR A O 1
ATOM 1518 N N . SER A 1 199 ? -0.731 24.839 28.874 1.00 34.56 199 SER A N 1
ATOM 1519 C CA . SER A 1 199 ? -1.231 24.569 30.229 1.00 34.56 199 SER A CA 1
ATOM 1520 C C . SER A 1 199 ? -2.135 25.717 30.682 1.00 34.56 199 SER A C 1
ATOM 1522 O O . SER A 1 199 ? -1.785 26.885 30.510 1.00 34.56 199 SER A O 1
ATOM 1524 N N . VAL A 1 200 ? -3.294 25.409 31.276 1.00 26.77 200 VAL A N 1
ATOM 1525 C CA . VAL A 1 200 ? -4.147 26.407 31.947 1.00 26.77 200 VAL A CA 1
ATOM 1526 C C . VAL A 1 200 ? -4.624 25.861 33.296 1.00 26.77 200 VAL A C 1
ATOM 1528 O O . VAL A 1 200 ? -5.082 24.725 33.400 1.00 26.77 200 VAL A O 1
ATOM 1531 N N . ARG A 1 201 ? -4.479 26.691 34.337 1.00 27.61 201 ARG A N 1
ATOM 1532 C CA . ARG A 1 201 ? -4.973 26.504 35.717 1.00 27.61 201 ARG A CA 1
ATOM 1533 C C . ARG A 1 201 ? -6.466 26.907 35.793 1.00 27.61 201 ARG A C 1
ATOM 1535 O O . ARG A 1 201 ? -6.871 27.763 35.012 1.00 27.61 201 ARG A O 1
ATOM 1542 N N . PRO A 1 202 ? -7.281 26.354 36.709 1.00 48.47 202 PRO A N 1
ATOM 1543 C CA . PRO A 1 202 ? -8.729 26.308 36.562 1.00 48.47 202 PRO A CA 1
ATOM 1544 C C . PRO A 1 202 ? -9.408 27.535 37.171 1.00 48.47 202 PRO A C 1
ATOM 1546 O O . PRO A 1 202 ? -9.102 27.887 38.301 1.00 48.47 202 PRO A O 1
ATOM 1549 N N . GLU A 1 203 ? -10.369 28.114 36.456 1.00 35.72 203 GLU A N 1
ATOM 1550 C CA . GLU A 1 203 ? -11.539 28.774 37.043 1.00 35.72 203 GLU A CA 1
ATOM 1551 C C . GLU A 1 203 ? -12.725 28.565 36.083 1.00 35.72 203 GLU A C 1
ATOM 1553 O O . GLU A 1 203 ? -12.588 28.663 34.862 1.00 35.72 203 GLU A O 1
ATOM 1558 N N . ASP A 1 204 ? -13.865 28.205 36.664 1.00 40.69 204 ASP A N 1
ATOM 1559 C CA . ASP A 1 204 ? -15.083 27.702 36.030 1.00 40.69 204 ASP A CA 1
ATOM 1560 C C . ASP A 1 204 ? -15.584 28.508 34.819 1.00 40.69 204 ASP A C 1
ATOM 1562 O O . ASP A 1 204 ? -16.065 29.633 34.932 1.00 40.69 204 ASP A O 1
ATOM 1566 N N . THR A 1 205 ? -15.620 27.842 33.667 1.00 31.70 205 THR A N 1
ATOM 1567 C CA . THR A 1 205 ? -16.801 27.807 32.797 1.00 31.70 205 THR A CA 1
ATOM 1568 C C . THR A 1 205 ? -16.857 26.405 32.209 1.00 31.70 205 THR A C 1
ATOM 1570 O O . THR A 1 205 ? -15.855 25.901 31.707 1.00 31.70 205 THR A O 1
ATOM 1573 N N . THR A 1 206 ? -18.012 25.748 32.288 1.00 40.03 206 THR A N 1
ATOM 1574 C CA . THR A 1 206 ? -18.287 24.480 31.607 1.00 40.03 206 THR A CA 1
ATOM 1575 C C . THR A 1 206 ? -18.084 24.652 30.102 1.00 40.03 206 THR A C 1
ATOM 1577 O O . THR A 1 206 ? -19.016 24.970 29.364 1.00 40.03 206 THR A O 1
ATOM 1580 N N . THR A 1 207 ? -16.854 24.460 29.643 1.00 34.97 207 THR A N 1
ATOM 1581 C CA . THR A 1 207 ? -16.546 24.222 28.244 1.00 34.97 207 THR A CA 1
ATOM 1582 C C . THR A 1 207 ? -16.898 22.766 28.009 1.00 34.97 207 THR A C 1
ATOM 1584 O O . THR A 1 207 ? -16.174 21.848 28.384 1.00 34.97 207 THR A O 1
ATOM 1587 N N . ILE A 1 208 ? -18.085 22.532 27.451 1.00 37.75 208 ILE A N 1
ATOM 1588 C CA . ILE A 1 208 ? -18.339 21.251 26.806 1.00 37.75 208 ILE A CA 1
ATOM 1589 C C . ILE A 1 208 ? -17.253 21.158 25.733 1.00 37.75 208 ILE A C 1
ATOM 1591 O O . ILE A 1 208 ? -17.283 21.916 24.762 1.00 37.75 208 ILE A O 1
ATOM 1595 N N . SER A 1 209 ? -16.261 20.292 25.940 1.00 48.56 209 SER A N 1
ATOM 1596 C CA . SER A 1 209 ? -15.403 19.837 24.855 1.00 48.56 209 SER A CA 1
ATOM 1597 C C . SER A 1 209 ? -16.331 19.119 23.879 1.00 48.56 209 SER A C 1
ATOM 1599 O O . SER A 1 209 ? -16.689 17.961 24.067 1.00 48.56 209 SER A O 1
ATOM 1601 N N . LEU A 1 210 ? -16.853 19.881 22.917 1.00 52.19 210 LEU A N 1
ATOM 1602 C CA . LEU A 1 210 ? -17.897 19.473 21.974 1.00 52.19 210 LEU A CA 1
ATOM 1603 C C . LEU A 1 210 ? -17.368 18.524 20.896 1.00 52.19 210 LEU A C 1
ATOM 1605 O O . LEU A 1 210 ? -18.153 18.071 20.064 1.00 52.19 210 LEU A O 1
ATOM 1609 N N . LYS A 1 211 ? -16.063 18.218 20.905 1.00 64.19 211 LYS A N 1
ATOM 1610 C CA . LYS A 1 211 ? -15.507 17.171 20.060 1.00 64.19 211 LYS A CA 1
ATOM 1611 C C . LYS A 1 211 ? -15.648 15.811 20.722 1.00 64.19 211 LYS A C 1
ATOM 1613 O O . LYS A 1 211 ? -15.162 15.599 21.829 1.00 64.19 211 LYS A O 1
ATOM 1618 N N . THR A 1 212 ? -16.276 14.875 20.015 1.00 73.75 212 THR A N 1
ATOM 1619 C CA . THR A 1 212 ? -16.186 13.453 20.353 1.00 73.75 212 THR A CA 1
ATOM 1620 C C . THR A 1 212 ? -14.714 13.052 20.290 1.00 73.75 212 THR A C 1
ATOM 1622 O O . THR A 1 212 ? -14.138 13.048 19.207 1.00 73.75 212 THR A O 1
ATOM 1625 N N . GLN A 1 213 ? -14.111 12.775 21.449 1.00 73.25 213 GLN A N 1
ATOM 1626 C CA . GLN A 1 213 ? -12.657 12.653 21.608 1.00 73.25 213 GLN A CA 1
ATOM 1627 C C . GLN A 1 213 ? -12.028 11.606 20.680 1.00 73.25 213 GLN A C 1
ATOM 1629 O O . GLN A 1 213 ? -10.934 11.829 20.172 1.00 73.25 213 GLN A O 1
ATOM 1634 N N . ASP A 1 214 ? -12.746 10.514 20.424 1.00 83.62 214 ASP A N 1
ATOM 1635 C CA . ASP A 1 214 ? -12.232 9.396 19.635 1.00 83.62 214 ASP A CA 1
ATOM 1636 C C . ASP A 1 214 ? -12.571 9.515 18.141 1.00 83.62 214 ASP A C 1
ATOM 1638 O O . ASP A 1 214 ? -11.997 8.798 17.326 1.00 83.62 214 ASP A O 1
ATOM 1642 N N . LEU A 1 215 ? -13.499 10.397 17.743 1.00 84.44 215 LEU A N 1
ATOM 1643 C CA . LEU A 1 215 ? -13.899 10.515 16.339 1.00 84.44 215 LEU A CA 1
ATOM 1644 C C . LEU A 1 215 ? -12.756 11.117 15.514 1.00 84.44 215 LEU A C 1
ATOM 1646 O O . LEU A 1 215 ? -12.289 12.217 15.798 1.00 84.44 215 LEU A O 1
ATOM 1650 N N . GLN A 1 216 ? -12.353 10.427 14.451 1.00 85.19 216 GLN A N 1
ATOM 1651 C CA . GLN A 1 216 ? -11.284 10.883 13.565 1.00 85.19 216 GLN A CA 1
ATOM 1652 C C . GLN A 1 216 ? -11.779 11.295 12.192 1.00 85.19 216 GLN A C 1
ATOM 1654 O O . GLN A 1 216 ? -11.477 12.393 11.738 1.00 85.19 216 GLN A O 1
ATOM 1659 N N . PHE A 1 217 ? -12.538 10.426 11.527 1.00 85.25 217 PHE A N 1
ATOM 1660 C CA . PHE A 1 217 ? -12.919 10.628 10.132 1.00 85.25 217 PHE A CA 1
ATOM 1661 C C . PHE A 1 217 ? -14.372 10.254 9.886 1.00 85.25 217 PHE A C 1
ATOM 1663 O O . PHE A 1 217 ? -14.899 9.346 10.527 1.00 85.25 217 PHE A O 1
ATOM 1670 N N . PHE A 1 218 ? -15.001 10.906 8.912 1.00 82.94 218 PHE A N 1
ATOM 1671 C CA . PHE A 1 218 ? -16.289 10.479 8.360 1.00 82.94 218 PHE A CA 1
ATOM 1672 C C . PHE A 1 218 ? -16.421 10.865 6.879 1.00 82.94 218 PHE A C 1
ATOM 1674 O O . PHE A 1 218 ? -15.811 11.847 6.444 1.00 82.94 218 PHE A O 1
ATOM 1681 N N . PRO A 1 219 ? -17.180 10.099 6.075 1.00 84.94 219 PRO A N 1
ATOM 1682 C CA . PRO A 1 219 ? -17.249 10.298 4.633 1.00 84.94 219 PRO A CA 1
ATOM 1683 C C . PRO A 1 219 ? -18.002 11.575 4.252 1.00 84.94 219 PRO A C 1
ATOM 1685 O O . PRO A 1 219 ? -18.944 12.003 4.917 1.00 84.94 219 PRO A O 1
ATOM 1688 N N . THR A 1 220 ? -17.620 12.141 3.111 1.00 86.50 220 THR A N 1
ATOM 1689 C CA . THR A 1 220 ? -18.341 13.209 2.412 1.00 86.50 220 THR A CA 1
ATOM 1690 C C . THR A 1 220 ? -18.598 12.780 0.964 1.00 86.50 220 THR A C 1
ATOM 1692 O O . THR A 1 220 ? -18.120 11.738 0.518 1.00 86.50 220 THR A O 1
ATOM 1695 N N . ALA A 1 221 ? -19.362 13.566 0.199 1.00 84.75 221 ALA A N 1
ATOM 1696 C CA . ALA A 1 221 ? -19.661 13.230 -1.198 1.00 84.75 221 ALA A CA 1
ATOM 1697 C C . ALA A 1 221 ? -18.404 13.156 -2.093 1.00 84.75 221 ALA A C 1
ATOM 1699 O O . ALA A 1 221 ? -18.392 12.419 -3.076 1.00 84.75 221 ALA A O 1
ATOM 1700 N N . GLU A 1 222 ? -17.349 13.898 -1.742 1.00 84.38 222 GLU A N 1
ATOM 1701 C CA . GLU A 1 222 ? -16.141 14.076 -2.560 1.00 84.38 222 GLU A CA 1
ATOM 1702 C C . GLU A 1 222 ? -14.867 13.530 -1.884 1.00 84.38 222 GLU A C 1
ATOM 1704 O O . GLU A 1 222 ? -13.770 13.641 -2.431 1.00 84.38 222 GLU A O 1
ATOM 1709 N N . GLY A 1 223 ? -14.996 12.921 -0.702 1.00 87.06 223 GLY A N 1
ATOM 1710 C CA . GLY A 1 223 ? -13.873 12.420 0.087 1.00 87.06 223 GLY A CA 1
ATOM 1711 C C . GLY A 1 223 ? -14.285 12.124 1.527 1.00 87.06 223 GLY A C 1
ATOM 1712 O O . GLY A 1 223 ? -15.198 11.332 1.766 1.00 87.06 223 GLY A O 1
ATOM 1713 N N . PHE A 1 224 ? -13.615 12.748 2.490 1.00 86.38 224 PHE A N 1
ATOM 1714 C CA . PHE A 1 224 ? -13.890 12.592 3.918 1.00 86.38 224 PHE A CA 1
ATOM 1715 C C . PHE A 1 224 ? -13.519 13.859 4.695 1.00 86.38 224 PHE A C 1
ATOM 1717 O O . PHE A 1 224 ? -12.835 14.746 4.191 1.00 86.38 224 PHE A O 1
ATOM 1724 N N . TYR A 1 225 ? -14.007 13.970 5.922 1.00 86.06 225 TYR A N 1
ATOM 1725 C CA . TYR A 1 225 ? -13.648 15.043 6.840 1.00 86.06 225 TYR A CA 1
ATOM 1726 C C . TYR A 1 225 ? -12.701 14.507 7.910 1.00 86.06 225 TYR A C 1
ATOM 1728 O O . TYR A 1 225 ? -13.008 13.489 8.528 1.00 86.06 225 TYR A O 1
ATOM 1736 N N . ASP A 1 226 ? -11.572 15.180 8.123 1.00 87.62 226 ASP A N 1
ATOM 1737 C CA . ASP A 1 226 ? -10.684 14.980 9.268 1.00 87.62 226 ASP A CA 1
ATOM 1738 C C . ASP A 1 226 ? -11.219 15.804 10.441 1.00 87.62 226 ASP A C 1
ATOM 1740 O O . ASP A 1 226 ? -11.073 17.029 10.505 1.00 87.62 226 ASP A O 1
ATOM 1744 N N . TYR A 1 227 ? -11.874 15.108 11.365 1.00 84.06 227 TYR A N 1
ATOM 1745 C CA . TYR A 1 227 ? -12.475 15.691 12.552 1.00 84.06 227 TYR A CA 1
ATOM 1746 C C . TYR A 1 227 ? -11.439 16.191 13.545 1.00 84.06 227 TYR A C 1
ATOM 1748 O O . TYR A 1 227 ? -11.739 17.091 14.316 1.00 84.06 227 TYR A O 1
ATOM 1756 N N . THR A 1 228 ? -10.214 15.668 13.539 1.00 84.25 228 THR A N 1
ATOM 1757 C CA . THR A 1 228 ? -9.170 16.145 14.452 1.00 84.25 228 THR A CA 1
ATOM 1758 C C . THR A 1 228 ? -8.632 17.500 14.001 1.00 84.25 228 THR A C 1
ATOM 1760 O O . THR A 1 228 ? -8.524 18.413 14.820 1.00 8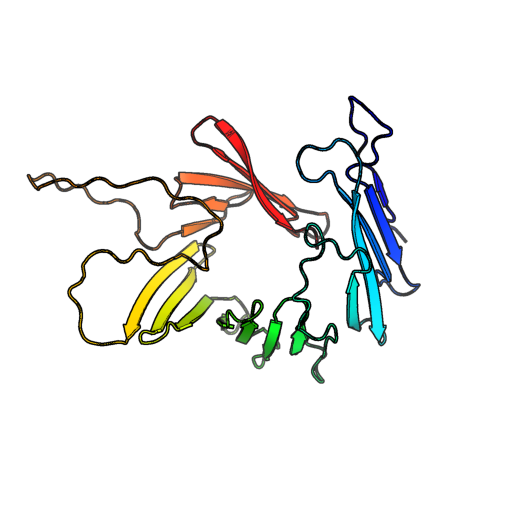4.25 228 THR A O 1
ATOM 1763 N N . LYS A 1 229 ? -8.409 17.662 12.690 1.00 84.00 229 LYS A N 1
ATOM 1764 C CA . LYS A 1 229 ? -7.845 18.873 12.068 1.00 84.00 229 LYS A CA 1
ATOM 1765 C C . LYS A 1 229 ? -8.879 19.900 11.608 1.00 84.00 229 LYS A C 1
ATOM 1767 O O . LYS A 1 229 ? -8.501 20.956 11.109 1.00 84.00 229 LYS A O 1
ATOM 1772 N N . ASP A 1 230 ? -10.163 19.586 11.746 1.00 85.81 230 ASP A N 1
ATOM 1773 C CA . ASP A 1 230 ? -11.278 20.383 11.229 1.00 85.81 230 ASP A CA 1
ATOM 1774 C C . ASP A 1 230 ? -11.186 20.655 9.716 1.00 85.81 230 ASP A C 1
ATOM 1776 O O . ASP A 1 230 ? -11.468 21.756 9.233 1.00 85.81 230 ASP A O 1
ATOM 1780 N N . GLN A 1 231 ? -10.796 19.639 8.943 1.00 87.06 231 GLN A N 1
ATOM 1781 C CA . GLN A 1 231 ? -10.404 19.794 7.543 1.00 87.06 231 GLN A CA 1
ATOM 1782 C C . GLN A 1 231 ? -11.181 18.861 6.608 1.00 87.06 231 GLN A C 1
ATOM 1784 O O . GLN A 1 231 ? -11.327 17.670 6.865 1.00 87.06 231 GLN A O 1
ATOM 1789 N N . TYR A 1 232 ? -11.624 19.386 5.464 1.00 88.19 232 TYR A N 1
ATOM 1790 C CA . TYR A 1 232 ? -12.132 18.557 4.368 1.00 88.19 232 TYR A CA 1
ATOM 1791 C C . TYR A 1 232 ? -10.980 18.018 3.525 1.00 88.19 232 TYR A C 1
ATOM 1793 O O . TYR A 1 232 ? -10.161 18.794 3.023 1.00 88.19 232 TYR A O 1
ATOM 1801 N N . ILE A 1 233 ? -10.973 16.703 3.327 1.00 88.81 233 ILE A N 1
ATOM 1802 C CA . ILE A 1 233 ? -10.070 16.003 2.422 1.00 88.81 233 ILE A CA 1
ATOM 1803 C C . ILE A 1 233 ? -10.870 15.506 1.220 1.00 88.81 233 ILE A C 1
ATOM 1805 O O . ILE A 1 233 ? -11.888 14.826 1.359 1.00 88.81 233 ILE A O 1
ATOM 1809 N N . TYR A 1 234 ? -10.394 15.842 0.030 1.00 88.50 234 TYR A N 1
ATOM 1810 C CA . TYR A 1 234 ? -10.984 15.447 -1.242 1.00 88.50 234 TYR A CA 1
ATOM 1811 C C . TYR A 1 234 ? -10.181 14.300 -1.834 1.00 88.50 234 TYR A C 1
ATOM 1813 O O . TYR A 1 234 ? -8.955 14.295 -1.738 1.00 88.50 234 TYR A O 1
ATOM 1821 N N . SER A 1 235 ? -10.853 13.352 -2.481 1.00 85.00 235 SER A N 1
ATOM 1822 C CA . SER A 1 235 ? -10.193 12.212 -3.114 1.00 85.00 235 SER A CA 1
ATOM 1823 C C . SER A 1 235 ? -10.444 12.206 -4.615 1.00 85.00 235 SER A C 1
ATOM 1825 O O . SER A 1 235 ? -11.582 12.102 -5.075 1.00 85.00 235 SER A O 1
ATOM 1827 N N . TYR A 1 236 ? -9.367 12.235 -5.394 1.00 82.56 236 TYR A N 1
ATOM 1828 C CA . TYR A 1 236 ? -9.423 11.925 -6.814 1.00 82.56 236 TYR A CA 1
ATOM 1829 C C . TYR A 1 236 ? -9.429 10.410 -7.002 1.00 82.56 236 TYR A C 1
ATOM 1831 O O . TYR A 1 236 ? -8.513 9.713 -6.554 1.00 82.56 236 TYR A O 1
ATOM 1839 N N . LYS A 1 237 ? -10.472 9.906 -7.664 1.00 78.81 237 LYS A N 1
ATOM 1840 C CA . LYS A 1 237 ? -10.643 8.481 -7.945 1.00 78.81 237 LYS A CA 1
ATOM 1841 C C . LYS A 1 237 ? -10.354 8.177 -9.409 1.00 78.81 237 LYS A C 1
ATOM 1843 O O . LYS A 1 237 ? -10.703 8.961 -10.290 1.00 78.81 237 LYS A O 1
ATOM 1848 N N . ASP A 1 238 ? -9.733 7.032 -9.662 1.00 72.44 238 ASP A N 1
ATOM 1849 C CA . ASP A 1 238 ? -9.554 6.520 -11.017 1.00 72.44 238 ASP A CA 1
ATOM 1850 C C . ASP A 1 238 ? -10.863 5.953 -11.603 1.00 72.44 238 ASP A C 1
ATOM 1852 O O . ASP A 1 238 ? -11.914 5.916 -10.960 1.00 72.44 238 ASP A O 1
ATOM 1856 N N . HIS A 1 239 ? -10.791 5.480 -12.849 1.00 72.25 239 HIS A N 1
ATOM 1857 C CA . HIS A 1 239 ? -11.926 4.889 -13.562 1.00 72.25 239 HIS A CA 1
ATOM 1858 C C . HIS A 1 239 ? -12.463 3.585 -12.941 1.00 72.25 239 HIS A C 1
ATOM 1860 O O . HIS A 1 239 ? -13.549 3.145 -13.311 1.00 72.25 239 HIS A O 1
ATOM 1866 N N . LEU A 1 240 ? -11.717 2.966 -12.023 1.00 70.00 240 LEU A N 1
ATOM 1867 C CA . LEU A 1 240 ? -12.119 1.780 -11.266 1.00 70.00 240 LEU A CA 1
ATOM 1868 C C . LEU A 1 240 ? -12.656 2.148 -9.873 1.00 70.00 240 LEU A C 1
ATOM 1870 O O . LEU A 1 240 ? -13.100 1.271 -9.137 1.00 70.00 240 LEU A O 1
ATOM 1874 N N . GLY A 1 241 ? -12.657 3.438 -9.521 1.00 69.25 241 GLY A N 1
ATOM 1875 C CA . GLY A 1 241 ? -13.135 3.951 -8.243 1.00 69.25 241 GLY A CA 1
ATOM 1876 C C . GLY A 1 241 ? -12.086 3.957 -7.128 1.00 69.25 241 GLY A C 1
ATOM 1877 O O . GLY A 1 241 ? -12.432 4.309 -5.998 1.00 69.25 241 GLY A O 1
ATOM 1878 N N . ASN A 1 242 ? -10.825 3.619 -7.412 1.00 69.88 242 ASN A N 1
ATOM 1879 C CA . ASN A 1 242 ? -9.754 3.650 -6.415 1.00 69.88 242 ASN A CA 1
ATOM 1880 C C . ASN A 1 242 ? -9.309 5.092 -6.171 1.00 69.88 242 ASN A C 1
ATOM 1882 O O . ASN A 1 242 ? -9.050 5.824 -7.128 1.00 69.88 242 ASN A O 1
ATOM 1886 N N . ALA A 1 243 ? -9.186 5.500 -4.906 1.00 74.06 243 ALA A N 1
ATOM 1887 C CA . ALA A 1 243 ? -8.593 6.790 -4.564 1.00 74.06 243 ALA A CA 1
ATOM 1888 C C . ALA A 1 243 ? -7.093 6.773 -4.900 1.00 74.06 243 ALA A C 1
ATOM 1890 O O . ALA A 1 243 ? -6.358 5.921 -4.405 1.00 74.06 243 ALA A O 1
ATOM 1891 N N . ARG A 1 244 ? -6.663 7.701 -5.759 1.00 75.69 244 ARG A N 1
ATOM 1892 C CA . ARG A 1 244 ? -5.272 7.846 -6.218 1.00 75.69 244 ARG A CA 1
ATOM 1893 C C . ARG A 1 244 ? -4.547 8.970 -5.508 1.00 75.69 244 ARG A C 1
ATOM 1895 O O . ARG A 1 244 ? -3.379 8.842 -5.181 1.00 75.69 244 ARG A O 1
ATOM 1902 N N . VAL A 1 245 ? -5.247 10.071 -5.265 1.00 79.12 245 VAL A N 1
ATOM 1903 C CA . VAL A 1 245 ? -4.697 11.226 -4.558 1.00 79.12 245 VAL A CA 1
ATOM 1904 C C . VAL A 1 245 ? -5.763 11.743 -3.614 1.00 79.12 245 VAL A C 1
ATOM 1906 O O . VAL A 1 245 ? -6.895 11.983 -4.038 1.00 79.12 245 VAL A O 1
ATOM 1909 N N . SER A 1 246 ? -5.392 11.937 -2.356 1.00 85.06 246 SER A N 1
ATOM 1910 C CA . SER A 1 246 ? -6.193 12.655 -1.374 1.00 85.06 246 SER A CA 1
ATOM 1911 C C . SER A 1 246 ? -5.514 13.979 -1.055 1.00 85.06 246 SER A C 1
ATOM 1913 O O . SER A 1 246 ? -4.321 14.021 -0.758 1.00 85.06 246 SER A O 1
ATOM 1915 N N . PHE A 1 247 ? -6.257 15.076 -1.144 1.00 87.25 247 PHE A N 1
ATOM 1916 C CA . PHE A 1 247 ? -5.716 16.422 -0.994 1.00 87.25 247 PHE A CA 1
ATOM 1917 C C . PHE A 1 247 ? -6.652 17.318 -0.187 1.00 87.25 247 PHE A C 1
ATOM 1919 O O . PHE A 1 247 ? -7.872 17.149 -0.186 1.00 87.25 247 PHE A O 1
ATOM 1926 N N . GLY A 1 248 ? -6.064 18.286 0.503 1.00 88.69 248 GLY A N 1
ATOM 1927 C CA . GLY A 1 248 ? -6.758 19.228 1.369 1.00 88.69 248 GLY A CA 1
ATOM 1928 C C . GLY A 1 248 ? -6.223 20.644 1.203 1.00 88.69 248 GLY A C 1
ATOM 1929 O O . GLY A 1 248 ? -5.423 20.944 0.310 1.00 88.69 248 GLY A O 1
ATOM 1930 N N . ARG A 1 249 ? -6.686 21.540 2.074 1.00 86.06 249 ARG A N 1
ATOM 1931 C CA . ARG A 1 249 ? -6.107 22.877 2.236 1.00 86.06 249 ARG A CA 1
ATOM 1932 C C . ARG A 1 249 ? -5.675 23.081 3.669 1.00 86.06 249 ARG A C 1
ATOM 1934 O O . ARG A 1 249 ? -6.495 22.903 4.566 1.00 86.06 249 ARG A O 1
ATOM 1941 N N . THR A 1 250 ? -4.441 23.520 3.870 1.00 80.94 250 THR A N 1
ATOM 1942 C CA . THR A 1 250 ? -3.956 23.908 5.197 1.00 80.94 250 THR A CA 1
ATOM 1943 C C . THR A 1 250 ? -4.789 25.058 5.768 1.00 80.94 250 THR A C 1
ATOM 1945 O O . THR A 1 250 ? -5.521 25.742 5.045 1.00 80.94 250 THR A O 1
ATOM 1948 N N . SER A 1 251 ? -4.626 25.347 7.059 1.00 79.31 251 SER A N 1
ATOM 1949 C CA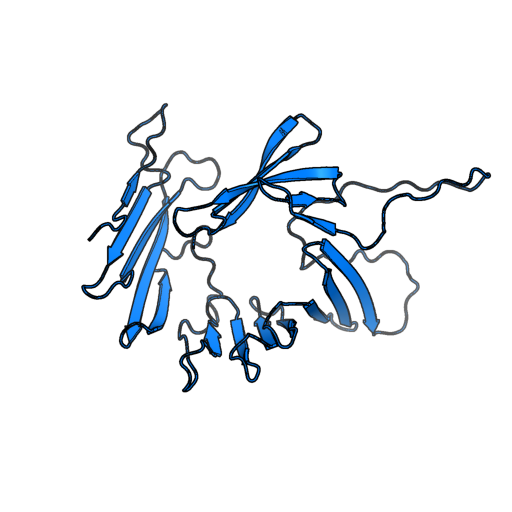 . SER A 1 251 ? -5.230 26.526 7.699 1.00 79.31 251 SER A CA 1
ATOM 1950 C C . SER A 1 251 ? -4.835 27.854 7.028 1.00 79.31 251 SER A C 1
ATOM 1952 O O . SER A 1 251 ? -5.587 28.824 7.091 1.00 79.31 251 SER A O 1
ATOM 1954 N N . ALA A 1 252 ? -3.700 27.891 6.320 1.00 85.00 252 ALA A N 1
ATOM 1955 C CA . ALA A 1 252 ? -3.246 29.026 5.514 1.00 85.00 252 ALA A CA 1
ATOM 1956 C C . ALA A 1 252 ? -3.838 29.058 4.085 1.00 85.00 252 ALA A C 1
ATOM 1958 O O . ALA A 1 252 ? -3.514 29.947 3.299 1.00 85.00 252 ALA A O 1
ATOM 1959 N N . GLY A 1 253 ? -4.687 28.092 3.722 1.00 83.25 253 GLY A N 1
ATOM 1960 C CA . GLY A 1 253 ? -5.337 27.994 2.413 1.00 83.25 253 GLY A CA 1
ATOM 1961 C C . GLY A 1 253 ? -4.467 27.404 1.298 1.00 83.25 253 GLY A C 1
ATOM 1962 O O . GLY A 1 253 ? -4.880 27.428 0.138 1.00 83.25 253 GLY A O 1
ATOM 1963 N N . VAL A 1 254 ? -3.286 26.871 1.624 1.00 89.19 254 VAL A N 1
ATOM 1964 C CA . VAL A 1 254 ? -2.367 26.246 0.657 1.00 89.19 254 VAL A CA 1
ATOM 1965 C C . VAL A 1 254 ? -2.813 24.813 0.376 1.00 89.19 254 VAL A C 1
ATOM 1967 O O . VAL A 1 254 ? -3.188 24.100 1.303 1.00 89.19 254 VAL A O 1
ATOM 1970 N N . LEU A 1 255 ? -2.781 24.397 -0.893 1.00 85.88 255 LEU A N 1
ATOM 1971 C CA . LEU A 1 255 ? -3.119 23.030 -1.292 1.00 85.88 255 LEU A CA 1
ATOM 1972 C C . LEU A 1 255 ? -2.035 22.055 -0.823 1.00 85.88 255 LEU A C 1
ATOM 1974 O O . LEU A 1 255 ? -0.852 22.288 -1.064 1.00 85.88 255 LEU A O 1
ATOM 1978 N N . GLU A 1 256 ? -2.451 20.962 -0.195 1.00 85.88 256 GLU A N 1
ATOM 1979 C CA . GLU A 1 256 ? -1.555 19.904 0.266 1.00 85.88 256 GLU A CA 1
ATOM 1980 C C . GLU A 1 256 ? -2.048 18.533 -0.194 1.00 85.88 256 GLU A C 1
ATOM 1982 O O . GLU A 1 256 ? -3.251 18.265 -0.201 1.00 85.88 256 GLU A O 1
ATOM 1987 N N . ILE A 1 257 ? -1.110 17.668 -0.582 1.00 80.44 257 ILE A N 1
ATOM 1988 C CA . ILE A 1 257 ? -1.383 16.246 -0.783 1.00 80.44 257 ILE A CA 1
ATOM 1989 C C . ILE A 1 257 ? -1.264 15.587 0.587 1.00 80.44 257 ILE A C 1
ATOM 1991 O O . ILE A 1 257 ? -0.210 15.651 1.216 1.00 80.44 257 ILE A O 1
ATOM 1995 N N . VAL A 1 258 ? -2.361 14.991 1.041 1.00 83.00 258 VAL A N 1
ATOM 1996 C CA . VAL A 1 258 ? -2.432 14.269 2.316 1.00 83.00 258 VAL A CA 1
ATOM 1997 C C . VAL A 1 258 ? -2.005 12.823 2.126 1.00 83.00 258 VAL A C 1
ATOM 1999 O O . VAL A 1 258 ? -1.338 12.265 2.990 1.00 83.00 258 VAL A O 1
ATOM 2002 N N . ASP A 1 259 ? -2.377 12.233 0.992 1.00 75.56 259 ASP A N 1
ATOM 2003 C CA . ASP A 1 259 ? -2.021 10.864 0.649 1.00 75.56 259 ASP A CA 1
ATOM 2004 C C . ASP A 1 259 ? -1.995 10.667 -0.872 1.00 75.56 259 ASP A C 1
ATOM 2006 O O . ASP A 1 259 ? -2.727 11.332 -1.616 1.00 75.56 259 ASP A O 1
ATOM 2010 N N . SER A 1 260 ? -1.167 9.736 -1.330 1.00 71.88 260 SER A N 1
ATOM 2011 C CA . SER A 1 260 ? -1.052 9.342 -2.732 1.00 71.88 260 SER A CA 1
ATOM 2012 C C . SER A 1 260 ? -0.870 7.835 -2.835 1.00 71.88 260 SER A C 1
ATOM 2014 O O . SER A 1 260 ? 0.054 7.272 -2.250 1.00 71.88 260 SER A O 1
ATOM 2016 N N . ASN A 1 261 ? -1.730 7.196 -3.624 1.00 64.50 261 ASN A N 1
ATOM 2017 C CA . ASN A 1 261 ? -1.663 5.777 -3.921 1.00 64.50 261 ASN A CA 1
ATOM 2018 C C . ASN A 1 261 ? -1.400 5.555 -5.416 1.00 64.50 261 ASN A C 1
ATOM 2020 O O . ASN A 1 261 ? -2.299 5.664 -6.258 1.00 64.50 261 ASN A O 1
ATOM 2024 N N . ASP A 1 262 ? -0.158 5.187 -5.715 1.00 55.59 262 ASP A N 1
ATOM 2025 C CA . ASP A 1 262 ? 0.326 4.949 -7.075 1.00 55.59 262 ASP A CA 1
ATOM 2026 C C . ASP A 1 262 ? 0.087 3.507 -7.570 1.00 55.59 262 ASP A C 1
ATOM 2028 O O . ASP A 1 262 ? 0.542 3.155 -8.656 1.00 55.59 262 ASP A O 1
ATOM 2032 N N . TYR A 1 263 ? -0.623 2.670 -6.799 1.00 48.75 263 TYR A N 1
ATOM 2033 C CA . TYR A 1 263 ? -0.889 1.255 -7.110 1.00 48.75 263 TYR A CA 1
ATOM 2034 C C . TYR A 1 263 ? -2.339 1.028 -7.545 1.00 48.75 263 TYR A C 1
ATOM 2036 O O . TYR A 1 263 ? -3.270 1.345 -6.773 1.00 48.75 263 TYR A O 1
#

Sequence (263 aa):
LNRLTAGYYQNPNNPYSKENTESLAYDLNGNITNLYRTSVIGGNTTATVIDNLQYTYQGNRLTRLDDESGNPSGYEAVSSFSTAINYDANGNMTNMPGKGIMEIQYNYLNLPKQINLDQGGSPFTSSYMYGADGTKVKKTTVSTVSGHQSSITTTEETDYLDGFQYLHKETVSSGGGGNPGEIFPMASAERAMEMEAYSVRPEDTTTISLKTQDLQFFPTAEGFYDYTKDQYIYSYKDHLGNARVSFGRTSAGVLEIVDSNDY